Protein AF-A0A7K2FLK2-F1 (afdb_monomer_lite)

pLDDT: mean 81.22, std 15.49, range [26.08, 98.19]

Foldseek 3Di:
DDDDDPDDDPDDPPFDQACWQVNLCPDPQNVVLVKDFLALPVQRSQHALAEEEDDDLQCLVVAQARYEYEYQNQVVAPPLVSLLSSLVSCLVNNYRAYEHEADDSHVDPDPSNSVSCRVSSHTYMYGNDDHDSVVSRVVVVVVSVCRVCVLVVLLVVLLVVLVVCLVVVHDPQVNQQSLCVSQVAKKFKAWPVQATLDIYYDLVRVLVCLVCSVVVSVCVVDDDDDQKAKDFQDDPPDTTIIMIGHNRPGDNVSSNSSRHSSSVSSNSSCVVVDPDSCVRLVVSVVVLVCCLQVVPDDPSSSLSNCVSNVHPPPPDDRDHD

Sequence (321 aa):
MTTTSESWHPAAPSGGPALSVRQVLTLERVLAGEPEVVAGAGQLDRAVRWVHVAEAADVGVMLSGGEMVLTTGVLLAGDEAKQAAYIRSLHHADAAAVVLGLGRAFPAPPETMCRTAERYGLPMVVLHRPFPFAELTEEVQSRLVRRKFAAVSLSEAVRTGLTGLITAGAPLQRLLDEIARHSGCPVVVTNLAHRVLVTAGERSAVDDVLRDWERIARQAGGSEGDGWVRAELGGRGERWGRLLLCGYRGDAATGRLLADRAAEALVLHRMLGGGSTASWEEQSARGLLTDLASGTVPARQLLPRARAAGLPVGRRTFVPL

Radius of gyration: 28.83 Å; chains: 1; bounding box: 76×44×77 Å

Structure (mmCIF, N/CA/C/O backbone):
data_AF-A0A7K2FLK2-F1
#
_entry.id   AF-A0A7K2FLK2-F1
#
loop_
_atom_site.group_PDB
_atom_site.id
_atom_site.type_symbol
_atom_site.label_atom_id
_atom_site.label_alt_id
_atom_site.label_comp_id
_atom_site.label_asym_id
_atom_site.label_entity_id
_atom_site.label_seq_id
_atom_site.pdbx_PDB_ins_code
_atom_site.Cartn_x
_atom_site.Cartn_y
_atom_site.Cartn_z
_atom_site.occupancy
_atom_site.B_iso_or_equiv
_atom_site.auth_seq_id
_atom_site.auth_comp_id
_atom_site.auth_asym_id
_atom_site.auth_atom_id
_atom_site.pdbx_PDB_model_num
ATOM 1 N N . MET A 1 1 ? 39.360 -28.505 -0.359 1.00 36.50 1 MET A N 1
ATOM 2 C CA . MET A 1 1 ? 38.411 -27.702 0.439 1.00 36.50 1 MET A CA 1
ATOM 3 C C . MET A 1 1 ? 37.773 -26.694 -0.496 1.00 36.50 1 MET A C 1
ATOM 5 O O . MET A 1 1 ? 38.386 -25.691 -0.822 1.00 36.50 1 MET A O 1
ATOM 9 N N . THR A 1 2 ? 36.610 -27.043 -1.034 1.00 31.05 2 THR A N 1
ATOM 10 C CA . THR A 1 2 ? 35.800 -26.209 -1.928 1.00 31.05 2 THR A CA 1
ATOM 11 C C . THR A 1 2 ? 34.938 -25.285 -1.075 1.00 31.05 2 THR A C 1
ATOM 13 O O . THR A 1 2 ? 34.094 -25.762 -0.323 1.00 31.05 2 THR A O 1
ATOM 16 N N . THR A 1 3 ? 35.172 -23.979 -1.155 1.00 31.48 3 THR A N 1
ATOM 17 C CA . THR A 1 3 ? 34.322 -22.957 -0.537 1.00 31.48 3 THR A CA 1
ATOM 18 C C . THR A 1 3 ? 33.169 -22.644 -1.483 1.00 31.48 3 THR A C 1
ATOM 20 O O . THR A 1 3 ? 33.353 -21.983 -2.504 1.00 31.48 3 THR A O 1
ATOM 23 N N . THR A 1 4 ? 31.990 -23.164 -1.169 1.00 31.78 4 THR A N 1
ATOM 24 C CA . THR A 1 4 ? 30.723 -22.841 -1.826 1.00 31.78 4 THR A CA 1
ATOM 25 C C . THR A 1 4 ? 30.346 -21.401 -1.474 1.00 31.78 4 THR A C 1
ATOM 27 O O . THR A 1 4 ? 30.150 -21.090 -0.303 1.00 31.78 4 THR A O 1
ATOM 30 N N . SER A 1 5 ? 30.279 -20.505 -2.463 1.00 30.34 5 SER A N 1
ATOM 31 C CA . SER A 1 5 ? 29.739 -19.159 -2.266 1.00 30.34 5 SER A CA 1
ATOM 32 C C . SER A 1 5 ? 28.214 -19.252 -2.205 1.00 30.34 5 SER A C 1
ATOM 34 O O . SER A 1 5 ? 27.575 -19.531 -3.220 1.00 30.34 5 SER A O 1
ATOM 36 N N . GLU A 1 6 ? 27.630 -19.046 -1.028 1.00 29.81 6 GLU A N 1
ATOM 37 C CA . GLU A 1 6 ? 26.187 -18.853 -0.881 1.00 29.81 6 GLU A CA 1
ATOM 38 C C . GLU A 1 6 ? 25.779 -17.553 -1.580 1.00 29.81 6 GLU A C 1
ATOM 40 O O . GLU A 1 6 ? 26.103 -16.446 -1.148 1.00 29.81 6 GLU A O 1
ATOM 45 N N . SER A 1 7 ? 25.076 -17.696 -2.701 1.00 28.58 7 SER A N 1
ATOM 46 C CA . SER A 1 7 ? 24.401 -16.607 -3.390 1.00 28.58 7 SER A CA 1
ATOM 47 C C . SER A 1 7 ? 23.251 -16.105 -2.519 1.00 28.58 7 SER A C 1
ATOM 49 O O . SER A 1 7 ? 22.223 -16.767 -2.371 1.00 28.58 7 SER A O 1
ATOM 51 N N . TRP A 1 8 ? 23.430 -14.923 -1.935 1.00 26.08 8 TRP A N 1
ATOM 52 C CA . TRP A 1 8 ? 22.384 -14.183 -1.241 1.00 26.08 8 TRP A CA 1
ATOM 53 C C . TRP A 1 8 ? 21.261 -13.816 -2.225 1.00 26.08 8 TRP A C 1
ATOM 55 O O . TRP A 1 8 ? 21.412 -12.912 -3.047 1.00 26.08 8 TRP A O 1
ATOM 65 N N . HIS A 1 9 ? 20.124 -14.506 -2.136 1.00 29.47 9 HIS A N 1
ATOM 66 C CA . HIS A 1 9 ? 18.875 -14.087 -2.770 1.00 29.47 9 HIS A CA 1
ATOM 67 C C . HIS A 1 9 ? 18.043 -13.307 -1.744 1.00 29.47 9 HIS A C 1
ATOM 69 O O . HIS A 1 9 ? 17.542 -13.915 -0.795 1.00 29.47 9 HIS A O 1
ATOM 75 N N . PRO A 1 10 ? 17.858 -11.982 -1.888 1.00 31.86 10 PRO A N 1
ATOM 76 C CA . PRO A 1 10 ? 16.913 -11.274 -1.041 1.00 31.86 10 PRO A CA 1
ATOM 77 C C . PRO A 1 10 ? 15.500 -11.770 -1.369 1.00 31.86 10 PRO A C 1
ATOM 79 O O . PRO A 1 10 ? 15.015 -11.600 -2.489 1.00 31.86 10 PRO A O 1
ATOM 82 N N . ALA A 1 11 ? 14.848 -12.400 -0.390 1.00 32.62 11 ALA A N 1
ATOM 83 C CA . ALA A 1 11 ? 13.436 -12.749 -0.467 1.00 32.62 11 ALA A CA 1
ATOM 84 C C . ALA A 1 11 ? 12.618 -11.496 -0.822 1.00 32.62 11 ALA A C 1
ATOM 86 O O . ALA A 1 11 ? 12.802 -10.432 -0.223 1.00 32.62 11 ALA A O 1
ATOM 87 N N . ALA A 1 12 ? 11.736 -11.618 -1.817 1.00 33.22 12 ALA A N 1
ATOM 88 C CA . ALA A 1 12 ? 10.864 -10.532 -2.236 1.00 33.22 12 ALA A CA 1
ATOM 89 C C . ALA A 1 12 ? 10.042 -10.038 -1.028 1.00 33.22 12 ALA A C 1
ATOM 91 O O . ALA A 1 12 ? 9.420 -10.860 -0.350 1.00 33.22 12 ALA A O 1
ATOM 92 N N . PRO A 1 13 ? 10.018 -8.726 -0.727 1.00 37.72 13 PRO A N 1
ATOM 93 C CA . PRO A 1 13 ? 9.197 -8.214 0.357 1.00 37.72 13 PRO A CA 1
ATOM 94 C C . PRO A 1 13 ? 7.721 -8.415 -0.000 1.00 37.72 13 PRO A C 1
ATOM 96 O O . PRO A 1 13 ? 7.172 -7.747 -0.875 1.00 37.72 13 PRO A O 1
ATOM 99 N N . SER A 1 14 ? 7.073 -9.353 0.684 1.00 43.78 14 SER A N 1
ATOM 100 C CA . SER A 1 14 ? 5.625 -9.524 0.682 1.00 43.78 14 SER A CA 1
ATOM 101 C C . SER A 1 14 ? 4.988 -8.351 1.437 1.00 43.78 14 SER A C 1
ATOM 103 O O . SER A 1 14 ? 4.928 -8.366 2.666 1.00 43.78 14 SER A O 1
ATOM 105 N N . GLY A 1 15 ? 4.555 -7.318 0.710 1.00 39.09 15 GLY A N 1
ATOM 106 C CA . GLY A 1 15 ? 3.874 -6.155 1.286 1.00 39.09 15 GLY A CA 1
ATOM 107 C C . GLY A 1 15 ? 3.414 -5.141 0.232 1.00 39.09 15 GLY A C 1
ATOM 108 O O . GLY A 1 15 ? 4.198 -4.306 -0.211 1.00 39.09 15 GLY A O 1
ATOM 109 N N . GLY A 1 16 ? 2.127 -5.198 -0.135 1.00 46.81 16 GLY A N 1
ATOM 110 C CA . GLY A 1 16 ? 1.438 -4.263 -1.043 1.00 46.81 16 GLY A CA 1
ATOM 111 C C . GLY A 1 16 ? 1.671 -4.509 -2.548 1.00 46.81 16 GLY A C 1
ATOM 112 O O . GLY A 1 16 ? 2.720 -5.023 -2.929 1.00 46.81 16 GLY A O 1
ATOM 113 N N . PRO A 1 17 ? 0.715 -4.155 -3.438 1.00 55.16 17 PRO A N 1
ATOM 114 C CA . PRO A 1 17 ? 0.895 -4.335 -4.879 1.00 55.16 17 PRO A CA 1
ATOM 115 C C . PRO A 1 17 ? 2.060 -3.466 -5.358 1.00 55.16 17 PRO A C 1
ATOM 117 O O . PRO A 1 17 ? 2.052 -2.250 -5.147 1.00 55.16 17 PRO A O 1
ATOM 120 N N . ALA A 1 18 ? 3.073 -4.088 -5.965 1.00 70.94 18 ALA A N 1
ATOM 121 C CA . ALA A 1 18 ? 4.248 -3.405 -6.497 1.00 70.94 18 ALA A CA 1
ATOM 122 C C . ALA A 1 18 ? 3.851 -2.271 -7.463 1.00 70.94 18 ALA A C 1
ATOM 124 O O . ALA A 1 18 ? 2.812 -2.346 -8.119 1.00 70.94 18 ALA A O 1
ATOM 125 N N . LEU A 1 19 ? 4.658 -1.204 -7.532 1.00 86.94 19 LEU A N 1
ATOM 126 C CA . LEU A 1 19 ? 4.432 -0.126 -8.499 1.00 86.94 19 LEU A CA 1
ATOM 127 C C . LEU A 1 19 ? 4.575 -0.716 -9.906 1.00 86.94 19 LEU A C 1
ATOM 129 O O . LEU A 1 19 ? 5.657 -1.183 -10.239 1.00 86.94 19 LEU A O 1
ATOM 133 N N . SER A 1 20 ? 3.512 -0.746 -10.707 1.00 93.31 20 SER A N 1
ATOM 134 C CA . SER A 1 20 ? 3.572 -1.356 -12.042 1.00 93.31 20 SER A CA 1
ATOM 135 C C . SER A 1 20 ? 4.048 -0.378 -13.114 1.00 93.31 20 SER A C 1
ATOM 137 O O . SER A 1 20 ? 3.959 0.839 -12.937 1.00 93.31 20 SER A O 1
ATOM 139 N N . VAL A 1 21 ? 4.504 -0.896 -14.260 1.00 94.69 21 VAL A N 1
ATOM 140 C CA . VAL A 1 21 ? 4.840 -0.069 -15.436 1.00 94.69 21 VAL A CA 1
ATOM 141 C C . VAL A 1 21 ? 3.653 0.823 -15.809 1.00 94.69 21 VAL A C 1
ATOM 143 O O . VAL A 1 21 ? 3.818 2.030 -15.955 1.00 94.69 21 VAL A O 1
ATOM 146 N N . ARG A 1 22 ? 2.435 0.267 -15.849 1.00 94.75 22 ARG A N 1
ATOM 147 C CA . ARG A 1 22 ? 1.189 1.007 -16.094 1.00 94.75 22 ARG A CA 1
ATOM 148 C C . ARG A 1 22 ? 1.033 2.199 -15.152 1.00 94.75 22 ARG A C 1
ATOM 150 O O . ARG A 1 22 ? 0.726 3.296 -15.602 1.00 94.75 22 ARG A O 1
ATOM 157 N N . GLN A 1 23 ? 1.263 1.996 -13.856 1.00 92.62 23 GLN A N 1
ATOM 158 C CA . GLN A 1 23 ? 1.156 3.065 -12.862 1.00 92.62 23 GLN A CA 1
ATOM 159 C C . GLN A 1 23 ? 2.220 4.146 -13.071 1.00 92.62 23 GLN A C 1
ATOM 161 O O . GLN A 1 23 ? 1.905 5.329 -12.952 1.00 92.62 23 GLN A O 1
ATOM 166 N N . VAL A 1 24 ? 3.452 3.771 -13.428 1.00 92.25 24 VAL A N 1
ATOM 167 C CA . VAL A 1 24 ? 4.510 4.741 -13.760 1.00 92.25 24 VAL A CA 1
ATOM 168 C C . VAL A 1 24 ? 4.126 5.589 -14.978 1.00 92.25 24 VAL A C 1
ATOM 170 O O . VAL A 1 24 ? 4.325 6.799 -14.959 1.00 92.25 24 VAL A O 1
ATOM 173 N N . LEU A 1 25 ? 3.510 4.998 -16.004 1.00 92.88 25 LEU A N 1
ATOM 174 C CA . LEU A 1 25 ? 3.089 5.738 -17.202 1.00 92.88 25 LEU A CA 1
ATOM 175 C C . LEU A 1 25 ? 1.948 6.734 -16.948 1.00 92.88 25 LEU A C 1
ATOM 177 O O . LEU A 1 25 ? 1.807 7.697 -17.692 1.00 92.88 25 LEU A O 1
ATOM 181 N N . THR A 1 26 ? 1.160 6.539 -15.887 1.00 92.44 26 THR A N 1
ATOM 182 C CA . THR A 1 26 ? 0.078 7.467 -15.498 1.00 92.44 26 THR A CA 1
ATOM 183 C C . THR A 1 26 ? 0.541 8.665 -14.669 1.00 92.44 26 THR A C 1
ATOM 185 O O . THR A 1 26 ? -0.273 9.512 -14.308 1.00 92.44 26 THR A O 1
ATOM 188 N N . LEU A 1 27 ? 1.827 8.748 -14.324 1.00 89.75 27 LEU A N 1
ATOM 189 C CA . LEU A 1 27 ? 2.34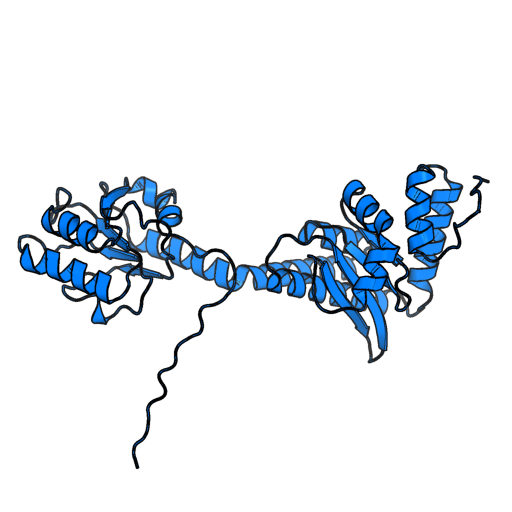5 9.860 -13.534 1.00 89.75 27 LEU A CA 1
ATOM 190 C C . LEU A 1 27 ? 2.328 11.147 -14.360 1.00 89.75 27 LEU A C 1
ATOM 192 O O . LEU A 1 27 ? 2.834 11.151 -15.476 1.00 89.75 27 LEU A O 1
ATOM 196 N N . GLU A 1 28 ? 1.828 12.247 -13.789 1.00 86.31 28 GLU A N 1
ATOM 197 C CA . GLU A 1 28 ? 1.709 13.553 -14.469 1.00 86.31 28 GLU A CA 1
ATOM 198 C C . GLU A 1 28 ? 2.998 13.974 -15.182 1.00 86.31 28 GLU A C 1
ATOM 200 O O . GLU A 1 28 ? 2.973 14.439 -16.319 1.00 86.31 28 GLU A O 1
ATOM 205 N N . ARG A 1 29 ? 4.144 13.736 -14.536 1.00 81.75 29 ARG A N 1
ATOM 206 C CA . ARG A 1 29 ? 5.466 14.006 -15.107 1.00 81.75 29 ARG A CA 1
ATOM 207 C C . ARG A 1 29 ? 5.722 13.154 -16.352 1.00 81.75 29 ARG A C 1
ATOM 209 O O . ARG A 1 29 ? 6.098 13.690 -17.382 1.00 81.75 29 ARG A O 1
ATOM 216 N N . VAL A 1 30 ? 5.471 11.845 -16.291 1.00 86.12 30 VAL A N 1
ATOM 217 C CA . VAL A 1 30 ? 5.655 10.952 -17.450 1.00 86.12 30 VAL A CA 1
ATOM 218 C C . VAL A 1 30 ? 4.701 11.331 -18.575 1.00 86.12 30 VAL A C 1
ATOM 220 O O . VAL A 1 30 ? 5.131 11.396 -19.720 1.00 86.12 30 VAL A O 1
ATOM 223 N N . LEU A 1 31 ? 3.452 11.672 -18.247 1.00 90.44 31 LEU A N 1
ATOM 224 C CA . LEU A 1 31 ? 2.457 12.162 -19.202 1.00 90.44 31 LEU A CA 1
ATOM 225 C C . LEU A 1 31 ? 2.909 13.440 -19.925 1.00 90.44 31 LEU A C 1
ATOM 227 O O . LEU A 1 31 ? 2.634 13.582 -21.113 1.00 90.44 31 LEU A O 1
ATOM 231 N N . ALA A 1 32 ? 3.654 14.332 -19.262 1.00 88.06 32 ALA A N 1
ATOM 232 C CA . ALA A 1 32 ? 4.236 15.518 -19.901 1.00 88.06 32 ALA A CA 1
ATOM 233 C C . ALA A 1 32 ? 5.284 15.176 -20.980 1.00 88.06 32 ALA A C 1
ATOM 235 O O . ALA A 1 32 ? 5.511 15.972 -21.892 1.00 88.06 32 ALA A O 1
ATOM 236 N N . GLY A 1 33 ? 5.900 13.992 -20.894 1.00 88.56 33 GLY A N 1
ATOM 237 C CA . GLY A 1 33 ? 6.773 13.434 -21.927 1.00 88.56 33 GLY A CA 1
ATOM 238 C C . GLY A 1 33 ? 6.028 12.837 -23.126 1.00 88.56 33 GLY A C 1
ATOM 239 O O . GLY A 1 33 ? 6.692 12.394 -24.057 1.00 88.56 33 GLY A O 1
ATOM 240 N N . GLU A 1 34 ? 4.687 12.823 -23.107 1.00 93.31 34 GLU A N 1
ATOM 241 C CA . GLU A 1 34 ? 3.820 12.176 -24.104 1.00 93.31 34 GLU A CA 1
ATOM 242 C C . GLU A 1 34 ? 4.239 10.711 -24.345 1.00 93.31 34 GLU A C 1
ATOM 244 O O . GLU A 1 34 ? 4.847 10.393 -25.367 1.00 93.31 34 GLU A O 1
ATOM 249 N N . PRO A 1 35 ? 3.984 9.807 -23.379 1.00 95.19 35 PRO A N 1
ATOM 250 C CA . PRO A 1 35 ? 4.426 8.426 -23.459 1.00 95.19 35 PRO A CA 1
ATOM 251 C C . PRO A 1 35 ? 3.551 7.625 -24.427 1.00 95.19 35 PRO A C 1
ATOM 253 O O . PRO A 1 35 ? 2.326 7.608 -24.304 1.00 95.19 35 PRO A O 1
ATOM 256 N N . GLU A 1 36 ? 4.178 6.881 -25.331 1.00 96.75 36 GLU A N 1
ATOM 257 C CA . GLU A 1 36 ? 3.510 5.923 -26.214 1.00 96.75 36 GLU A CA 1
ATOM 258 C C . GLU A 1 36 ? 4.087 4.524 -25.995 1.00 96.75 36 GLU A C 1
ATOM 260 O O . GLU A 1 36 ? 5.299 4.317 -26.051 1.00 96.75 36 GLU A O 1
ATOM 265 N N . VAL A 1 37 ? 3.216 3.544 -25.750 1.00 97.81 37 VAL A N 1
ATOM 266 C CA . VAL A 1 37 ? 3.612 2.135 -25.656 1.00 97.81 37 VAL A CA 1
ATOM 267 C C . VAL A 1 37 ? 3.680 1.562 -27.069 1.00 97.81 37 VAL A C 1
ATOM 269 O O . VAL A 1 37 ? 2.646 1.315 -27.682 1.00 97.81 37 VAL A O 1
ATOM 272 N N . VAL A 1 38 ? 4.893 1.336 -27.567 1.00 97.50 38 VAL A N 1
ATOM 273 C CA . VAL A 1 38 ? 5.150 0.887 -28.949 1.00 97.50 38 VAL A CA 1
ATOM 274 C C . VAL A 1 38 ? 5.383 -0.622 -29.061 1.00 97.50 38 VAL A C 1
ATOM 276 O O . VAL A 1 38 ? 5.377 -1.162 -30.163 1.00 97.50 38 VAL A O 1
ATOM 279 N N . ALA A 1 39 ? 5.587 -1.309 -27.931 1.00 97.56 39 ALA A N 1
ATOM 280 C CA . ALA A 1 39 ? 5.627 -2.768 -27.857 1.00 97.56 39 ALA A CA 1
ATOM 281 C C . ALA A 1 39 ? 5.289 -3.276 -26.446 1.00 97.56 39 ALA A C 1
ATOM 283 O O . ALA A 1 39 ? 5.466 -2.566 -25.452 1.00 97.56 39 ALA A O 1
ATOM 284 N N . GLY A 1 40 ? 4.838 -4.526 -26.341 1.00 94.94 40 GLY A N 1
ATOM 285 C CA . GLY A 1 40 ? 4.645 -5.230 -25.073 1.00 94.94 40 GLY A CA 1
ATOM 286 C C . GLY A 1 40 ? 3.472 -4.710 -24.235 1.00 94.94 40 GLY A C 1
ATOM 287 O O . GLY A 1 40 ? 3.496 -4.824 -23.009 1.00 94.94 40 GLY A O 1
ATOM 288 N N . ALA A 1 41 ? 2.431 -4.154 -24.865 1.00 93.56 41 ALA A N 1
ATOM 289 C CA . ALA A 1 41 ? 1.288 -3.540 -24.176 1.00 93.56 41 ALA A CA 1
ATOM 290 C C . ALA A 1 41 ? 0.539 -4.493 -23.218 1.00 93.56 41 ALA A C 1
ATOM 292 O O . ALA A 1 41 ? -0.027 -4.053 -22.215 1.00 93.56 41 ALA A O 1
ATOM 293 N N . GLY A 1 42 ? 0.576 -5.805 -23.482 1.00 92.50 42 GLY A N 1
ATOM 294 C CA . GLY A 1 42 ? 0.004 -6.827 -22.597 1.00 92.50 42 GLY A CA 1
ATOM 295 C C . GLY A 1 42 ? 0.755 -7.020 -21.274 1.00 92.50 42 GLY A C 1
ATOM 296 O O . GLY A 1 42 ? 0.235 -7.666 -20.375 1.00 92.50 42 GLY A O 1
ATOM 297 N N . GLN A 1 43 ? 1.956 -6.451 -21.133 1.00 94.56 43 GLN A N 1
ATOM 298 C CA . GLN A 1 43 ? 2.888 -6.730 -20.034 1.00 94.56 43 GLN A CA 1
ATOM 299 C C . GLN A 1 43 ? 3.122 -5.510 -19.124 1.00 94.56 43 GLN A C 1
ATOM 301 O O . GLN A 1 43 ? 4.085 -5.466 -18.360 1.00 94.56 43 GLN A O 1
ATOM 306 N N . LEU A 1 44 ? 2.231 -4.513 -19.167 1.00 95.12 44 LEU A N 1
ATOM 307 C CA . LEU A 1 44 ? 2.352 -3.273 -18.385 1.00 95.12 44 LEU A CA 1
ATOM 308 C C . LEU A 1 44 ? 2.108 -3.454 -16.877 1.00 95.12 44 LEU A C 1
ATOM 310 O O . LEU A 1 44 ? 2.371 -2.543 -16.094 1.00 95.12 44 LEU A O 1
ATOM 314 N N . ASP A 1 45 ? 1.627 -4.616 -16.444 1.00 94.00 45 ASP A N 1
ATOM 315 C CA . ASP A 1 45 ? 1.398 -4.904 -15.024 1.00 94.00 45 ASP A CA 1
ATOM 316 C C . ASP A 1 45 ? 2.643 -5.498 -14.329 1.00 94.00 45 ASP A C 1
ATOM 318 O O . ASP A 1 45 ? 2.609 -5.798 -13.135 1.00 94.00 45 ASP A O 1
ATOM 322 N N . ARG A 1 46 ? 3.778 -5.585 -15.045 1.00 93.19 46 ARG A N 1
ATOM 323 C CA . ARG A 1 46 ? 5.100 -5.903 -14.480 1.00 93.19 46 ARG A CA 1
ATOM 324 C C . ARG A 1 46 ? 5.472 -4.935 -13.354 1.00 93.19 46 ARG A C 1
ATOM 326 O O . ARG A 1 46 ? 5.304 -3.721 -13.478 1.00 93.19 46 ARG A O 1
ATOM 333 N N . ALA A 1 47 ? 6.017 -5.487 -12.272 1.00 91.25 47 ALA A N 1
ATOM 334 C CA . ALA A 1 47 ? 6.489 -4.736 -11.116 1.00 91.25 47 ALA A CA 1
ATOM 335 C C . ALA A 1 47 ? 7.782 -3.969 -11.435 1.00 91.25 47 ALA A C 1
ATOM 337 O O . ALA A 1 47 ? 8.770 -4.554 -11.870 1.00 91.25 47 ALA A O 1
ATOM 338 N N . VAL A 1 48 ? 7.788 -2.670 -11.153 1.00 92.00 48 VAL A N 1
ATOM 339 C CA . VAL A 1 48 ? 8.956 -1.793 -11.237 1.00 92.00 48 VAL A CA 1
ATOM 340 C C . VAL A 1 48 ? 9.572 -1.690 -9.849 1.00 92.00 48 VAL A C 1
ATOM 342 O O . VAL A 1 48 ? 8.960 -1.150 -8.925 1.00 92.00 48 VAL A O 1
ATOM 345 N N . ARG A 1 49 ? 10.799 -2.190 -9.689 1.00 88.12 49 ARG A N 1
ATOM 346 C CA . ARG A 1 49 ? 11.544 -2.065 -8.424 1.00 88.12 49 ARG A CA 1
ATOM 347 C C . ARG A 1 49 ? 12.488 -0.869 -8.382 1.00 88.12 49 ARG A C 1
ATOM 349 O O . ARG A 1 49 ? 12.942 -0.503 -7.298 1.00 88.12 49 ARG A O 1
ATOM 356 N N . TRP A 1 50 ? 12.840 -0.331 -9.548 1.00 87.88 50 TRP A N 1
ATOM 357 C CA . TRP A 1 50 ? 13.851 0.708 -9.713 1.00 87.88 50 TRP A CA 1
ATOM 358 C C . TRP A 1 50 ? 13.764 1.328 -11.112 1.00 87.88 50 TRP A C 1
ATOM 360 O O . TRP A 1 50 ? 13.369 0.648 -12.060 1.00 87.88 50 TRP A O 1
ATOM 370 N N . VAL A 1 51 ? 14.168 2.591 -11.243 1.00 90.75 51 VAL A N 1
ATOM 371 C CA . VAL A 1 51 ? 14.341 3.277 -12.531 1.00 90.75 51 VAL A CA 1
ATOM 372 C C . VAL A 1 51 ? 15.814 3.607 -12.714 1.00 90.75 51 VAL A C 1
ATOM 374 O O . VAL A 1 51 ? 16.431 4.195 -11.824 1.00 90.75 51 VAL A O 1
ATOM 377 N N . HIS A 1 52 ? 16.382 3.208 -13.848 1.00 87.56 52 HIS A N 1
ATOM 378 C CA . HIS A 1 52 ? 17.803 3.356 -14.136 1.00 87.56 52 HIS A CA 1
ATOM 379 C C . HIS A 1 52 ? 18.011 4.099 -15.453 1.00 87.56 52 HIS A C 1
ATOM 381 O O . HIS A 1 52 ? 17.472 3.693 -16.477 1.00 87.56 52 HIS A O 1
ATOM 387 N N . VAL A 1 53 ? 18.805 5.169 -15.434 1.00 89.12 53 VAL A N 1
ATOM 388 C CA . VAL A 1 53 ? 19.240 5.853 -16.657 1.00 89.12 53 VAL A CA 1
ATOM 389 C C . VAL A 1 53 ? 20.525 5.194 -17.131 1.00 89.12 53 VAL A C 1
ATOM 391 O O . VAL A 1 53 ? 21.510 5.204 -16.393 1.00 89.12 53 VAL A O 1
ATOM 394 N N . ALA A 1 54 ? 20.526 4.631 -18.338 1.00 84.88 54 ALA A N 1
ATOM 395 C CA . ALA A 1 54 ? 21.703 3.961 -18.873 1.00 84.88 54 ALA A CA 1
ATOM 396 C C . ALA A 1 54 ? 21.929 4.237 -20.361 1.00 84.88 54 ALA A C 1
ATOM 398 O O . ALA A 1 54 ? 21.073 3.988 -21.209 1.00 84.88 54 ALA A O 1
ATOM 399 N N . GLU A 1 55 ? 23.148 4.677 -20.663 1.00 82.62 55 GLU A N 1
ATOM 400 C CA . GLU A 1 55 ? 23.677 4.876 -22.012 1.00 82.62 55 GLU A CA 1
ATOM 401 C C . GLU A 1 55 ? 24.867 3.936 -22.220 1.00 82.62 55 GLU A C 1
ATOM 403 O O . GLU A 1 55 ? 26.024 4.349 -22.262 1.00 82.62 55 GLU A O 1
ATOM 408 N N . ALA A 1 56 ? 24.584 2.638 -22.288 1.00 79.69 56 ALA A N 1
ATOM 409 C CA . ALA A 1 56 ? 25.567 1.607 -22.602 1.00 79.69 56 ALA A CA 1
ATOM 410 C C . ALA A 1 56 ? 24.961 0.601 -23.587 1.00 79.69 56 ALA A C 1
ATOM 412 O O . ALA A 1 56 ? 23.751 0.394 -23.609 1.00 79.69 56 ALA A O 1
ATOM 413 N N . ALA A 1 57 ? 25.794 -0.028 -24.417 1.00 72.38 57 ALA A N 1
ATOM 414 C CA . ALA A 1 57 ? 25.320 -1.018 -25.388 1.00 72.38 57 ALA A CA 1
ATOM 415 C C . ALA A 1 57 ? 24.926 -2.357 -24.731 1.00 72.38 57 ALA A C 1
ATOM 417 O O . ALA A 1 57 ? 24.087 -3.074 -25.269 1.00 72.38 57 ALA A O 1
ATOM 418 N N . ASP A 1 58 ? 25.500 -2.663 -23.564 1.00 75.62 58 ASP A N 1
ATOM 419 C CA . ASP A 1 58 ? 25.247 -3.884 -22.795 1.00 75.62 58 ASP A CA 1
ATOM 420 C C . ASP A 1 58 ? 24.838 -3.529 -21.359 1.00 75.62 58 ASP A C 1
ATOM 422 O O . ASP A 1 58 ? 25.613 -3.625 -20.413 1.00 75.62 58 ASP A O 1
ATOM 426 N N . VAL A 1 59 ? 23.624 -2.996 -21.202 1.00 80.38 59 VAL A N 1
ATOM 427 C CA . VAL A 1 59 ? 23.101 -2.601 -19.880 1.00 80.38 59 VAL A CA 1
ATOM 428 C C . VAL A 1 59 ? 22.704 -3.819 -19.050 1.00 80.38 59 VAL A C 1
ATOM 430 O O . VAL A 1 59 ? 22.769 -3.759 -17.826 1.00 80.38 59 VAL A O 1
ATOM 433 N N . GLY A 1 60 ? 22.327 -4.929 -19.692 1.00 77.50 60 GLY A N 1
ATOM 434 C CA . GLY A 1 60 ? 21.766 -6.103 -19.027 1.00 77.50 60 GLY A CA 1
ATOM 435 C C . GLY A 1 60 ? 22.681 -6.696 -17.960 1.00 77.50 60 GLY A C 1
ATOM 436 O O . GLY A 1 60 ? 22.194 -7.092 -16.907 1.00 77.50 60 GLY A O 1
ATOM 437 N N . VAL A 1 61 ? 24.002 -6.671 -18.168 1.00 82.56 61 VAL A N 1
ATOM 438 C CA . VAL A 1 61 ? 24.987 -7.193 -17.199 1.00 82.56 61 VAL A CA 1
ATOM 439 C C . VAL A 1 61 ? 25.022 -6.431 -15.870 1.00 82.56 61 VAL A C 1
ATOM 441 O O . VAL A 1 61 ? 25.552 -6.943 -14.888 1.00 82.56 61 VAL A O 1
ATOM 444 N N . MET A 1 62 ? 24.471 -5.215 -15.825 1.00 79.75 62 MET A N 1
ATOM 445 C CA . MET A 1 62 ? 24.421 -4.374 -14.624 1.00 79.75 62 MET A CA 1
ATOM 446 C C . MET A 1 62 ? 23.058 -4.410 -13.918 1.00 79.75 62 MET A C 1
ATOM 448 O O . MET A 1 62 ? 22.902 -3.794 -12.865 1.00 79.75 62 MET A O 1
ATOM 452 N N . LEU A 1 63 ? 22.068 -5.098 -14.491 1.00 87.44 63 LEU A N 1
ATOM 453 C CA . LEU A 1 63 ? 20.715 -5.192 -13.944 1.00 87.44 63 LEU A CA 1
ATOM 454 C C . LEU A 1 63 ? 20.550 -6.470 -13.118 1.00 87.44 63 LEU A C 1
ATOM 456 O O . LEU A 1 63 ? 21.285 -7.441 -13.277 1.00 87.44 63 LEU A O 1
ATOM 460 N N . SER A 1 64 ? 19.567 -6.488 -12.222 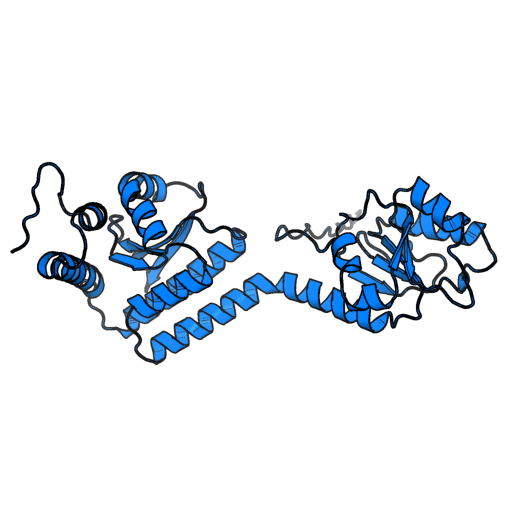1.00 86.94 64 SER A N 1
ATOM 461 C CA . SER A 1 64 ? 19.264 -7.670 -11.391 1.00 86.94 64 SER A CA 1
ATOM 462 C C . SER A 1 64 ? 17.787 -8.130 -11.466 1.00 86.94 64 SER A C 1
ATOM 464 O O . SER A 1 64 ? 17.329 -8.806 -10.543 1.00 86.94 64 SER A O 1
ATOM 466 N N . GLY A 1 65 ? 16.994 -7.648 -12.445 1.00 89.12 65 GLY A N 1
ATOM 467 C CA . GLY A 1 65 ? 15.552 -7.934 -12.641 1.00 89.12 65 GLY A CA 1
ATOM 468 C C . GLY A 1 65 ? 14.518 -6.932 -12.084 1.00 89.12 65 GLY A C 1
ATOM 469 O O . GLY A 1 65 ? 14.482 -6.645 -10.897 1.00 89.12 65 GLY A O 1
ATOM 470 N N . GLY A 1 66 ? 13.586 -6.439 -12.898 1.00 89.44 66 GLY A N 1
ATOM 471 C CA . GLY A 1 66 ? 12.489 -5.544 -12.495 1.00 89.44 66 GLY A CA 1
ATOM 472 C C . GLY A 1 66 ? 12.799 -4.045 -12.615 1.00 89.44 66 GLY A C 1
ATOM 473 O O . GLY A 1 66 ? 12.039 -3.205 -12.122 1.00 89.44 66 GLY A O 1
ATOM 474 N N . GLU A 1 67 ? 13.920 -3.680 -13.233 1.00 92.69 67 GLU A N 1
ATOM 475 C CA . GLU A 1 67 ? 14.252 -2.293 -13.557 1.00 92.69 67 GLU A CA 1
ATOM 476 C C . GLU A 1 67 ? 13.466 -1.775 -14.758 1.00 92.69 67 GLU A C 1
ATOM 478 O O . GLU A 1 67 ? 13.301 -2.461 -15.765 1.00 92.69 67 GLU A O 1
ATOM 483 N N . MET A 1 68 ? 13.042 -0.518 -14.676 1.00 94.38 68 MET A N 1
ATOM 484 C CA . MET A 1 68 ? 12.660 0.270 -15.839 1.00 94.38 68 MET A CA 1
ATOM 485 C C . MET A 1 68 ? 13.880 1.062 -16.315 1.00 94.38 68 MET A C 1
ATOM 487 O O . MET A 1 68 ? 14.404 1.900 -15.577 1.00 94.38 68 MET A O 1
ATOM 491 N N . VAL A 1 69 ? 14.345 0.790 -17.532 1.00 94.88 69 VAL A N 1
ATOM 492 C CA . VAL A 1 69 ? 15.536 1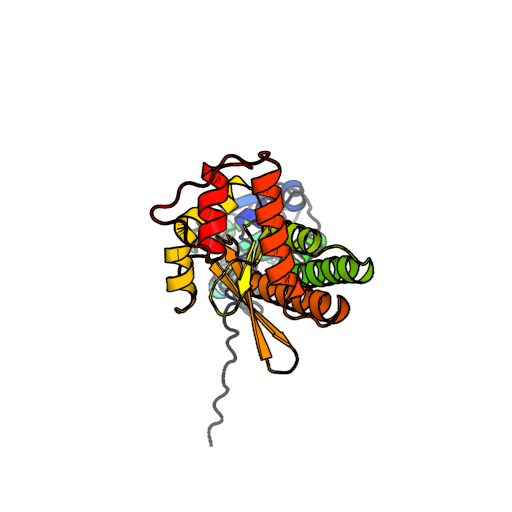.436 -18.097 1.00 94.88 69 VAL A CA 1
ATOM 493 C C . VAL A 1 69 ? 15.133 2.648 -18.926 1.00 94.88 69 VAL A C 1
ATOM 495 O O . VAL A 1 69 ? 14.310 2.524 -19.827 1.00 94.88 69 VAL A O 1
ATOM 498 N N . LEU A 1 70 ? 15.717 3.809 -18.636 1.00 93.75 70 LEU A N 1
ATOM 499 C CA . LEU A 1 70 ? 15.570 5.046 -19.401 1.00 93.75 70 LEU A CA 1
ATOM 500 C C . LEU A 1 70 ? 16.819 5.255 -20.260 1.00 93.75 70 LEU A C 1
ATOM 502 O O . LEU A 1 70 ? 17.941 5.207 -19.750 1.00 93.75 70 LEU A O 1
ATOM 506 N N . THR A 1 71 ? 16.631 5.510 -21.549 1.00 92.81 71 THR A N 1
ATOM 507 C CA . THR A 1 71 ? 17.729 5.756 -22.487 1.00 92.81 71 THR A CA 1
ATOM 508 C C . THR A 1 71 ? 17.297 6.720 -23.593 1.00 92.81 71 THR A C 1
ATOM 510 O O . THR A 1 71 ? 16.124 6.828 -23.937 1.00 92.81 71 THR A O 1
ATOM 513 N N . THR A 1 72 ? 18.250 7.447 -24.155 1.00 90.81 72 THR A N 1
ATOM 514 C CA . THR A 1 72 ? 18.149 8.189 -25.420 1.00 90.81 72 THR A CA 1
ATOM 515 C C . THR A 1 72 ? 18.627 7.343 -26.600 1.00 90.81 72 THR A C 1
ATOM 517 O O . THR A 1 72 ? 18.403 7.701 -27.755 1.00 90.81 72 THR A O 1
ATOM 520 N N . GLY A 1 73 ? 19.296 6.219 -26.317 1.00 89.75 73 GLY A N 1
ATOM 521 C CA . GLY A 1 73 ? 19.762 5.256 -27.303 1.00 89.75 73 GLY A CA 1
ATOM 522 C C . GLY A 1 73 ? 20.834 5.801 -28.247 1.00 89.75 73 GLY A C 1
ATOM 523 O O . GLY A 1 73 ? 21.067 5.206 -29.296 1.00 89.75 73 GLY A O 1
ATOM 524 N N . VAL A 1 74 ? 21.515 6.903 -27.909 1.00 90.25 74 VAL A N 1
ATOM 525 C CA . VAL A 1 74 ? 22.500 7.562 -28.792 1.00 90.25 74 VAL A CA 1
ATOM 526 C C . VAL A 1 74 ? 23.561 6.587 -29.319 1.00 90.25 74 VAL A C 1
ATOM 528 O O . VAL A 1 74 ? 23.958 6.680 -30.477 1.00 90.25 74 VAL A O 1
ATOM 531 N N . LEU A 1 75 ? 23.976 5.609 -28.509 1.00 88.69 75 LEU A N 1
ATOM 532 C CA . LEU A 1 75 ? 24.974 4.595 -28.882 1.00 88.69 75 LEU A CA 1
ATOM 533 C C . LEU A 1 75 ? 24.444 3.478 -29.803 1.00 88.69 75 LEU A C 1
ATOM 535 O O . LEU A 1 75 ? 25.226 2.660 -30.291 1.00 88.69 75 LEU A O 1
ATOM 539 N N . LEU A 1 76 ? 23.129 3.420 -30.019 1.00 90.62 76 LEU A N 1
ATOM 540 C CA . LEU A 1 76 ? 22.426 2.408 -30.817 1.00 90.62 76 LEU A CA 1
ATOM 541 C C . LEU A 1 76 ? 21.982 2.948 -32.189 1.00 90.62 76 LEU A C 1
ATOM 543 O O . LEU A 1 76 ? 21.495 2.191 -33.035 1.00 90.62 76 LEU A O 1
ATOM 547 N N . ALA A 1 77 ? 22.099 4.259 -32.411 1.00 89.75 77 ALA A N 1
ATOM 548 C CA . ALA A 1 77 ? 21.666 4.902 -33.644 1.00 89.75 77 ALA A CA 1
ATOM 549 C C . ALA A 1 77 ? 22.461 4.379 -34.853 1.00 89.75 77 ALA A C 1
ATOM 551 O O . ALA A 1 77 ? 23.686 4.289 -34.818 1.00 89.75 77 ALA A O 1
ATOM 552 N N . GLY A 1 78 ? 21.750 4.032 -35.930 1.00 89.19 78 GLY A N 1
ATOM 553 C CA . GLY A 1 78 ? 22.346 3.546 -37.181 1.00 89.19 78 GLY A CA 1
ATOM 554 C C . GLY A 1 78 ? 22.834 2.090 -37.175 1.00 89.19 78 GLY A C 1
ATOM 555 O O . GLY A 1 78 ? 23.358 1.643 -38.190 1.00 89.19 78 GLY A O 1
ATOM 556 N N . ASP A 1 79 ? 22.654 1.341 -36.081 1.00 93.75 79 ASP A N 1
ATOM 557 C CA . ASP A 1 79 ? 23.082 -0.060 -35.968 1.00 93.75 79 ASP A CA 1
ATOM 558 C C . ASP A 1 79 ? 21.935 -0.950 -35.458 1.00 93.75 79 ASP A C 1
ATOM 560 O O . ASP A 1 79 ? 21.694 -1.100 -34.256 1.00 93.75 79 ASP A O 1
ATOM 564 N N . GLU A 1 80 ? 21.203 -1.552 -36.396 1.00 94.44 80 GLU A N 1
ATOM 565 C CA . GLU A 1 80 ? 20.064 -2.430 -36.105 1.00 94.44 80 GLU A CA 1
ATOM 566 C C . GLU A 1 80 ? 20.459 -3.672 -35.290 1.00 94.44 80 GLU A C 1
ATOM 568 O O . GLU A 1 80 ? 19.687 -4.148 -34.450 1.00 94.44 80 GLU A O 1
ATOM 573 N N . ALA A 1 81 ? 21.673 -4.193 -35.489 1.00 94.06 81 ALA A N 1
ATOM 574 C CA . ALA A 1 81 ? 22.147 -5.358 -34.752 1.00 94.06 81 ALA A CA 1
ATOM 575 C C . ALA A 1 81 ? 22.334 -5.022 -33.267 1.00 94.06 81 ALA A C 1
ATOM 577 O O . ALA A 1 81 ? 21.905 -5.800 -32.405 1.00 94.06 81 ALA A O 1
ATOM 578 N N . LYS A 1 82 ? 22.897 -3.845 -32.960 1.00 92.88 82 LYS A N 1
ATOM 579 C CA . LYS A 1 82 ? 23.003 -3.334 -31.584 1.00 92.88 82 LYS A CA 1
ATOM 580 C C . LYS A 1 82 ? 21.647 -3.033 -30.968 1.00 92.88 82 LYS A C 1
ATOM 582 O O . LYS A 1 82 ? 21.429 -3.384 -29.814 1.00 92.88 82 LYS A O 1
ATOM 587 N N . GLN A 1 83 ? 20.719 -2.452 -31.723 1.00 94.81 83 GLN A N 1
ATOM 588 C CA . GLN A 1 83 ? 19.350 -2.201 -31.260 1.00 94.81 83 GLN A CA 1
ATOM 589 C C . GLN A 1 83 ? 18.646 -3.489 -30.815 1.00 94.81 83 GLN A C 1
ATOM 591 O O . GLN A 1 83 ? 18.096 -3.559 -29.714 1.00 94.81 83 GLN A O 1
ATOM 596 N N . ALA A 1 84 ? 18.707 -4.539 -31.638 1.00 95.25 84 ALA A N 1
ATOM 597 C CA . ALA A 1 84 ? 18.133 -5.834 -31.287 1.00 95.25 84 ALA A CA 1
ATOM 598 C C . ALA A 1 84 ? 18.874 -6.491 -30.108 1.00 95.25 84 ALA A C 1
ATOM 600 O O . ALA A 1 84 ? 18.242 -7.077 -29.228 1.00 95.25 84 ALA A O 1
ATOM 601 N N . ALA A 1 85 ? 20.209 -6.399 -30.069 1.00 94.31 85 ALA A N 1
ATOM 602 C CA . ALA A 1 85 ? 21.014 -6.938 -28.973 1.00 94.31 85 ALA A CA 1
ATOM 603 C C . ALA A 1 85 ? 20.701 -6.263 -27.633 1.00 94.31 85 ALA A C 1
ATOM 605 O O . ALA A 1 85 ? 20.553 -6.959 -26.631 1.00 94.31 85 ALA A O 1
ATOM 606 N N . TYR A 1 86 ? 20.519 -4.944 -27.633 1.00 94.69 86 TYR A N 1
ATOM 607 C CA . TYR A 1 86 ? 20.175 -4.165 -26.451 1.00 94.69 86 TYR A CA 1
ATOM 608 C C . TYR A 1 86 ? 18.867 -4.650 -25.817 1.00 94.69 86 TYR A C 1
ATOM 610 O O . TYR A 1 86 ? 18.838 -4.995 -24.635 1.00 94.69 86 TYR A O 1
ATOM 618 N N . ILE A 1 87 ? 17.804 -4.781 -26.621 1.00 96.12 87 ILE A N 1
ATOM 619 C CA . ILE A 1 87 ? 16.507 -5.287 -26.151 1.00 96.12 87 ILE A CA 1
ATOM 620 C C . ILE A 1 87 ? 16.617 -6.720 -25.614 1.00 96.12 87 ILE A C 1
ATOM 622 O O . ILE A 1 87 ? 16.057 -7.020 -24.560 1.00 96.12 87 ILE A O 1
ATOM 626 N N . ARG A 1 88 ? 17.364 -7.601 -26.296 1.00 94.88 88 ARG A N 1
ATOM 627 C CA . ARG A 1 88 ? 17.612 -8.968 -25.802 1.00 94.88 88 ARG A CA 1
ATOM 628 C C . ARG A 1 88 ? 18.306 -8.966 -24.444 1.00 94.88 88 ARG A C 1
ATOM 630 O O . ARG A 1 88 ? 17.911 -9.726 -23.569 1.00 94.88 88 ARG A O 1
ATOM 637 N N . SER A 1 89 ? 19.311 -8.110 -24.270 1.00 94.50 89 SER A N 1
ATOM 638 C CA . SER A 1 89 ? 20.040 -7.960 -23.008 1.00 94.50 89 SER A CA 1
ATOM 639 C C . SER A 1 89 ? 19.098 -7.540 -21.871 1.00 94.50 89 SER A C 1
ATOM 641 O O . SER A 1 89 ? 19.100 -8.162 -20.811 1.00 94.50 89 SER A O 1
ATOM 643 N N . LEU A 1 90 ? 18.221 -6.556 -22.113 1.00 94.75 90 LEU A N 1
ATOM 644 C CA . LEU A 1 90 ? 17.241 -6.108 -21.118 1.00 94.75 90 LEU A CA 1
ATOM 645 C C . LEU A 1 90 ? 16.234 -7.202 -20.758 1.00 94.75 90 LEU A C 1
ATOM 647 O O . LEU A 1 90 ? 15.913 -7.387 -19.587 1.00 94.75 90 LEU A O 1
ATOM 651 N N . HIS A 1 91 ? 15.757 -7.949 -21.753 1.00 94.69 91 HIS A N 1
ATOM 652 C CA . HIS A 1 91 ? 14.867 -9.077 -21.516 1.00 94.69 91 HIS A CA 1
ATOM 653 C C . HIS A 1 91 ? 15.544 -10.184 -20.694 1.00 94.69 91 HIS A C 1
ATOM 655 O O . HIS A 1 91 ? 14.952 -10.676 -19.737 1.00 94.69 91 HIS A O 1
ATOM 661 N N . HIS A 1 92 ? 16.785 -10.555 -21.028 1.00 93.69 92 HIS A N 1
ATOM 662 C CA . HIS A 1 92 ? 17.535 -11.577 -20.290 1.00 93.69 92 HIS A CA 1
ATOM 663 C C . HIS A 1 92 ? 17.819 -11.184 -18.842 1.00 93.69 92 HIS A C 1
ATOM 665 O O . HIS A 1 92 ? 17.854 -12.054 -17.977 1.00 93.69 92 HIS A O 1
ATOM 671 N N . ALA A 1 93 ? 17.977 -9.890 -18.576 1.00 92.81 93 ALA A N 1
ATOM 672 C CA . ALA A 1 93 ? 18.134 -9.370 -17.228 1.00 92.81 93 ALA A CA 1
ATOM 673 C C . ALA A 1 93 ? 16.799 -9.129 -16.497 1.00 92.81 93 ALA A C 1
ATOM 675 O O . ALA A 1 93 ? 16.792 -8.468 -15.464 1.00 92.81 93 ALA A O 1
ATOM 676 N N . ASP A 1 94 ? 15.681 -9.632 -17.035 1.00 93.62 94 ASP A N 1
ATOM 677 C CA . ASP A 1 94 ? 14.320 -9.502 -16.504 1.00 93.62 94 ASP A CA 1
ATOM 678 C C . ASP A 1 94 ? 13.880 -8.048 -16.257 1.00 93.62 94 ASP A C 1
ATOM 680 O O . ASP A 1 94 ? 13.208 -7.734 -15.277 1.00 93.62 94 ASP A O 1
ATOM 684 N N . ALA A 1 95 ? 14.262 -7.118 -17.138 1.00 95.19 95 ALA A N 1
ATOM 685 C CA . ALA A 1 95 ? 13.824 -5.729 -17.032 1.00 95.19 95 ALA A CA 1
ATOM 686 C C . ALA A 1 95 ? 12.283 -5.616 -17.054 1.00 95.19 95 ALA A C 1
ATOM 688 O O . ALA A 1 95 ? 11.574 -6.313 -17.791 1.00 95.19 95 ALA A O 1
ATOM 689 N N . ALA A 1 96 ? 11.750 -4.693 -16.254 1.00 95.75 96 ALA A N 1
ATOM 690 C CA . ALA A 1 96 ? 10.322 -4.404 -16.208 1.00 95.75 96 ALA A CA 1
ATOM 691 C C . ALA A 1 96 ? 9.846 -3.701 -17.487 1.00 95.75 96 ALA A C 1
ATOM 693 O O . ALA A 1 96 ? 8.765 -4.014 -17.983 1.00 95.75 96 ALA A O 1
ATOM 694 N N . ALA A 1 97 ? 10.642 -2.758 -18.003 1.00 97.00 97 ALA A N 1
ATOM 695 C CA . ALA A 1 97 ? 10.363 -2.003 -19.224 1.00 97.00 97 ALA A CA 1
ATOM 696 C C . ALA A 1 97 ? 11.611 -1.261 -19.728 1.00 97.00 97 ALA A C 1
ATOM 698 O O . ALA A 1 97 ? 12.560 -1.033 -18.974 1.00 97.00 97 ALA A O 1
ATOM 699 N N . VAL A 1 98 ? 11.562 -0.805 -20.978 1.00 96.31 98 VAL A N 1
ATOM 700 C CA . VAL A 1 98 ? 12.495 0.179 -21.540 1.00 96.31 98 VAL A CA 1
ATOM 701 C C . VAL A 1 98 ? 11.734 1.419 -22.005 1.00 96.31 98 VAL A C 1
ATOM 703 O O . VAL A 1 98 ? 10.683 1.314 -22.634 1.00 96.31 98 VAL A O 1
ATOM 706 N N . VAL A 1 99 ? 12.267 2.595 -21.689 1.00 95.69 99 VAL A N 1
ATOM 707 C CA . VAL A 1 99 ? 11.740 3.898 -22.094 1.00 95.69 99 VAL A CA 1
ATOM 708 C C . VAL A 1 99 ? 12.795 4.605 -22.936 1.00 95.69 99 VAL A C 1
ATOM 710 O O . VAL A 1 99 ? 13.897 4.880 -22.458 1.00 95.69 99 VAL A O 1
ATOM 713 N N . LEU A 1 100 ? 12.451 4.898 -24.186 1.00 95.25 100 LEU A N 1
ATOM 714 C CA . LEU A 1 100 ? 13.301 5.598 -25.138 1.00 95.25 100 LEU A CA 1
ATOM 715 C C . LEU A 1 100 ? 12.836 7.052 -25.286 1.00 95.25 100 LEU A C 1
ATOM 717 O O . LEU A 1 100 ? 11.728 7.313 -25.749 1.00 95.25 100 LEU A O 1
ATOM 721 N N . GLY A 1 101 ? 13.685 8.010 -24.925 1.00 93.81 101 GLY A N 1
ATOM 722 C CA . GLY A 1 101 ? 13.438 9.419 -25.232 1.00 93.81 101 GLY A CA 1
ATOM 723 C C . GLY A 1 101 ? 13.704 9.695 -26.708 1.00 93.81 101 GLY A C 1
ATOM 724 O O . GLY A 1 101 ? 14.847 9.554 -27.150 1.00 93.81 101 GLY A O 1
ATOM 725 N N . LEU A 1 102 ? 12.678 10.091 -27.467 1.00 93.25 102 LEU A N 1
ATOM 726 C CA . LEU A 1 102 ? 12.863 10.485 -28.861 1.00 93.25 102 LEU A CA 1
ATOM 727 C C . LEU A 1 102 ? 13.626 11.811 -28.942 1.00 93.25 102 LEU A C 1
ATOM 729 O O . LEU A 1 102 ? 13.537 12.686 -28.078 1.00 93.25 102 LEU A O 1
ATOM 733 N N . GLY A 1 103 ? 14.426 11.949 -29.991 1.00 88.75 103 GLY A N 1
ATOM 734 C CA . GLY A 1 103 ? 15.325 13.079 -30.160 1.00 88.75 103 GLY A CA 1
ATOM 735 C C . GLY A 1 103 ? 16.140 12.963 -31.439 1.00 88.75 103 GLY A C 1
ATOM 736 O O . GLY A 1 103 ? 15.722 12.343 -32.409 1.00 88.75 103 GLY A O 1
ATOM 737 N N . ARG A 1 104 ? 17.339 13.552 -31.461 1.00 87.00 104 ARG A N 1
ATOM 738 C CA . ARG A 1 104 ? 18.171 13.574 -32.679 1.00 87.00 104 ARG A CA 1
ATOM 739 C C . ARG A 1 104 ? 18.637 12.184 -33.125 1.00 87.00 104 ARG A C 1
ATOM 741 O O . ARG A 1 104 ? 18.736 11.948 -34.321 1.00 87.00 104 ARG A O 1
ATOM 748 N N . ALA A 1 105 ? 18.936 11.297 -32.174 1.00 87.81 105 ALA A N 1
ATOM 749 C CA . ALA A 1 105 ? 19.379 9.930 -32.458 1.00 87.81 105 ALA A CA 1
ATOM 750 C C . ALA A 1 105 ? 18.240 9.050 -32.996 1.00 87.81 105 ALA A C 1
ATOM 752 O O . ALA A 1 105 ? 18.447 8.272 -33.923 1.00 87.81 105 ALA A O 1
ATOM 753 N N . PHE A 1 106 ? 17.039 9.225 -32.442 1.00 91.69 106 PHE A N 1
ATOM 754 C CA . PHE A 1 106 ? 15.821 8.532 -32.845 1.00 91.69 106 PHE A CA 1
ATOM 755 C C . PHE A 1 106 ? 14.679 9.543 -32.987 1.00 91.69 106 PHE A C 1
ATOM 757 O O . PHE A 1 106 ? 14.028 9.863 -31.992 1.00 91.69 106 PHE A O 1
ATOM 764 N N . PRO A 1 107 ? 14.438 10.073 -34.201 1.00 91.06 107 PRO A N 1
ATOM 765 C CA . PRO A 1 107 ? 13.341 11.011 -34.438 1.00 91.06 107 PRO A CA 1
ATOM 766 C C . PRO A 1 107 ? 11.965 10.328 -34.432 1.00 91.06 107 PRO A C 1
ATOM 768 O O . PRO A 1 107 ? 10.951 11.002 -34.302 1.00 91.06 107 PRO A O 1
ATOM 771 N N . ALA A 1 108 ? 11.931 9.002 -34.576 1.00 93.81 108 ALA A N 1
ATOM 772 C CA . ALA A 1 108 ? 10.740 8.164 -34.522 1.00 93.81 108 ALA A CA 1
ATOM 773 C C . ALA A 1 108 ? 11.080 6.829 -33.829 1.00 93.81 108 ALA A C 1
ATOM 775 O O . ALA A 1 108 ? 12.267 6.488 -33.735 1.00 93.81 108 ALA A O 1
ATOM 776 N N . PRO A 1 109 ? 10.076 6.060 -33.361 1.00 95.44 109 PRO A N 1
ATOM 777 C CA . PRO A 1 109 ? 10.300 4.757 -32.743 1.00 95.44 109 PRO A CA 1
ATOM 778 C C . PRO A 1 109 ? 11.081 3.811 -33.677 1.00 95.44 109 PRO A C 1
ATOM 780 O O . PRO A 1 109 ? 10.630 3.551 -34.795 1.00 95.44 109 PRO A O 1
ATOM 783 N N . PRO A 1 110 ? 12.248 3.284 -33.262 1.00 95.31 110 PRO A N 1
ATOM 784 C CA . PRO A 1 110 ? 13.049 2.407 -34.110 1.00 95.31 110 PRO A CA 1
ATOM 785 C C . PRO A 1 110 ? 12.381 1.040 -34.283 1.00 95.31 110 PRO A C 1
ATOM 787 O O . PRO A 1 110 ? 12.206 0.289 -33.319 1.00 95.31 110 PRO A O 1
ATOM 790 N N . GLU A 1 111 ? 12.047 0.694 -35.528 1.00 96.38 111 GLU A N 1
ATOM 791 C CA . GLU A 1 111 ? 11.275 -0.508 -35.868 1.00 96.38 111 GLU A CA 1
ATOM 792 C C . GLU A 1 111 ? 11.942 -1.797 -35.364 1.00 96.38 111 GLU A C 1
ATOM 794 O O . GLU A 1 111 ? 11.278 -2.679 -34.815 1.00 96.38 111 GLU A O 1
ATOM 799 N N . THR A 1 112 ? 13.270 -1.889 -35.477 1.00 97.12 112 THR A N 1
ATOM 800 C CA . THR A 1 112 ? 14.038 -3.052 -35.014 1.00 97.12 112 THR A CA 1
ATOM 801 C C . THR A 1 112 ? 13.923 -3.258 -33.507 1.00 97.12 112 THR A C 1
ATOM 803 O O . THR A 1 112 ? 13.740 -4.395 -33.060 1.00 97.12 112 THR A O 1
ATOM 806 N N . MET A 1 113 ? 13.967 -2.186 -32.708 1.00 96.75 113 MET A N 1
ATOM 807 C CA . MET A 1 113 ? 13.753 -2.295 -31.262 1.00 96.75 113 MET A CA 1
ATOM 808 C C . MET A 1 113 ? 12.307 -2.678 -30.955 1.00 96.75 113 MET A 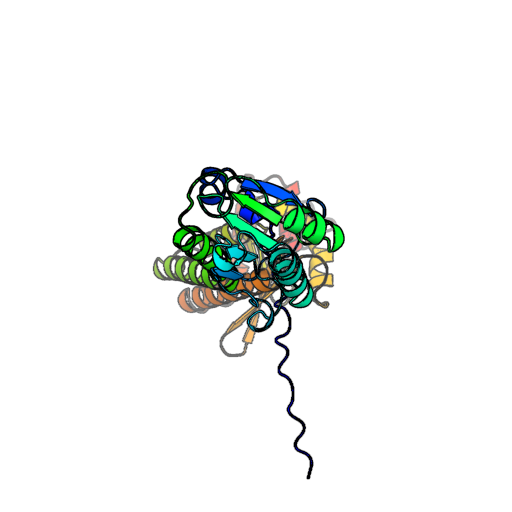C 1
ATOM 810 O O . MET A 1 113 ? 12.103 -3.607 -30.179 1.00 96.75 113 MET A O 1
ATOM 814 N N . CYS A 1 114 ? 11.325 -2.046 -31.610 1.00 97.81 114 CYS A N 1
ATOM 815 C CA . CYS A 1 114 ? 9.900 -2.317 -31.391 1.00 97.81 114 CYS A CA 1
ATOM 816 C C . CYS A 1 114 ? 9.560 -3.788 -31.679 1.00 97.81 114 CYS A C 1
ATOM 818 O O . CYS A 1 114 ? 9.027 -4.489 -30.822 1.00 97.81 114 CYS A O 1
ATOM 820 N N . ARG A 1 115 ? 9.964 -4.306 -32.848 1.00 97.88 115 ARG A N 1
ATOM 821 C CA . ARG A 1 115 ? 9.757 -5.714 -33.234 1.00 97.88 115 ARG A CA 1
ATOM 822 C C . ARG A 1 115 ? 10.445 -6.691 -32.286 1.00 97.88 115 ARG A C 1
ATOM 824 O O . ARG A 1 115 ? 9.906 -7.761 -32.001 1.00 97.88 115 ARG A O 1
ATOM 831 N N . THR A 1 116 ? 11.649 -6.353 -31.828 1.00 97.62 116 THR A N 1
ATOM 832 C CA . THR A 1 116 ? 12.389 -7.201 -30.887 1.00 97.62 116 THR A CA 1
ATOM 833 C C . THR A 1 116 ? 11.703 -7.195 -29.522 1.00 97.62 116 THR A C 1
ATOM 835 O O . THR A 1 116 ? 11.483 -8.259 -28.954 1.00 97.62 116 THR A O 1
ATOM 838 N N . ALA A 1 117 ? 11.300 -6.027 -29.022 1.00 97.38 117 ALA A N 1
ATOM 839 C CA . ALA A 1 117 ? 10.627 -5.879 -27.735 1.00 97.38 117 ALA A CA 1
ATOM 840 C C . ALA A 1 117 ? 9.287 -6.622 -27.718 1.00 97.38 117 ALA A C 1
ATOM 842 O O . ALA A 1 117 ? 9.018 -7.368 -26.776 1.00 97.38 117 ALA A O 1
ATOM 843 N N . GLU A 1 118 ? 8.516 -6.523 -28.804 1.00 97.62 118 GLU A N 1
ATOM 844 C CA . GLU A 1 118 ? 7.252 -7.242 -28.974 1.00 97.62 118 GLU A CA 1
ATOM 845 C C . GLU A 1 118 ? 7.461 -8.759 -28.929 1.00 97.62 118 GLU A C 1
ATOM 847 O O . GLU A 1 118 ? 6.796 -9.461 -28.170 1.00 97.62 118 GLU A O 1
ATOM 852 N N . ARG A 1 119 ? 8.459 -9.271 -29.665 1.00 97.25 119 ARG A N 1
ATOM 853 C CA . ARG A 1 119 ? 8.799 -10.703 -29.676 1.00 97.25 119 ARG A CA 1
ATOM 854 C C . ARG A 1 119 ? 9.105 -11.249 -28.279 1.00 97.25 119 ARG A C 1
ATOM 856 O O . ARG A 1 119 ? 8.768 -12.395 -27.995 1.00 97.25 119 ARG A O 1
ATOM 863 N N . TYR A 1 120 ? 9.768 -10.462 -27.438 1.00 95.94 120 TYR A N 1
ATOM 864 C CA . TYR A 1 120 ? 10.147 -10.863 -26.081 1.00 95.94 120 TYR A CA 1
ATOM 865 C C . TYR A 1 120 ? 9.118 -10.456 -25.013 1.00 95.94 120 TYR A C 1
ATOM 867 O O . TYR A 1 120 ? 9.326 -10.726 -23.828 1.00 95.94 120 TYR A O 1
ATOM 875 N N . GLY A 1 121 ? 8.018 -9.802 -25.404 1.00 95.31 121 GLY A N 1
ATOM 876 C CA . GLY A 1 121 ? 7.024 -9.270 -24.474 1.00 95.31 121 GLY A CA 1
ATOM 877 C C . GLY A 1 121 ? 7.619 -8.287 -23.460 1.00 95.31 121 GLY A C 1
ATOM 878 O O . GLY A 1 121 ? 7.168 -8.244 -22.314 1.00 95.31 121 GLY A O 1
ATOM 879 N N . LEU A 1 122 ? 8.662 -7.547 -23.845 1.00 97.25 122 LEU A N 1
ATOM 880 C CA . LEU A 1 122 ? 9.243 -6.484 -23.030 1.00 97.25 122 LEU A CA 1
ATOM 881 C C . LEU A 1 122 ? 8.489 -5.184 -23.338 1.00 97.25 122 LEU A C 1
ATOM 883 O O . LEU A 1 122 ? 8.516 -4.754 -24.492 1.00 97.25 122 LEU A O 1
ATOM 887 N N . PRO A 1 123 ? 7.842 -4.535 -22.352 1.00 98.19 123 PRO A N 1
ATOM 888 C CA . PRO A 1 123 ? 7.242 -3.228 -22.573 1.00 98.19 123 PRO A CA 1
ATOM 889 C C . PRO A 1 123 ? 8.281 -2.223 -23.070 1.00 98.19 123 PRO A C 1
ATOM 891 O O . PRO A 1 123 ? 9.276 -1.960 -22.388 1.00 98.19 123 PRO A O 1
ATOM 894 N N . MET A 1 124 ? 8.032 -1.658 -24.249 1.00 97.75 124 MET A N 1
ATOM 895 C CA . MET A 1 124 ? 8.817 -0.566 -24.809 1.00 97.75 124 MET A CA 1
ATOM 896 C C . MET A 1 124 ? 7.933 0.664 -24.927 1.00 97.75 124 MET A C 1
ATOM 898 O O . MET A 1 124 ? 6.858 0.627 -25.528 1.00 97.75 124 MET A O 1
ATOM 902 N N . VAL A 1 125 ? 8.408 1.752 -24.340 1.00 97.50 125 VAL A N 1
ATOM 903 C CA . VAL A 1 125 ? 7.727 3.040 -24.311 1.00 97.50 125 VAL A CA 1
ATOM 904 C C . VAL A 1 125 ? 8.625 4.065 -24.974 1.00 97.50 125 VAL A C 1
ATOM 906 O O . VAL A 1 125 ? 9.832 4.065 -24.743 1.00 97.50 125 VAL A O 1
ATOM 909 N N . VAL A 1 126 ? 8.056 4.946 -25.782 1.00 96.44 126 VAL A N 1
ATOM 910 C CA . VAL A 1 126 ? 8.752 6.131 -26.285 1.00 96.44 126 VAL A CA 1
ATOM 911 C C . VAL A 1 126 ? 8.194 7.379 -25.616 1.00 96.44 126 VAL A C 1
ATOM 913 O O . VAL A 1 126 ? 7.010 7.423 -25.294 1.00 96.44 126 VAL A O 1
ATOM 916 N N . LEU A 1 127 ? 9.041 8.381 -25.389 1.00 94.81 127 LEU A N 1
ATOM 917 C CA . LEU A 1 127 ? 8.617 9.719 -24.973 1.00 94.81 127 LEU A CA 1
ATOM 918 C C . LEU A 1 127 ? 8.799 10.669 -26.154 1.00 94.81 127 LEU A C 1
ATOM 920 O O . LEU A 1 127 ? 9.920 10.827 -26.643 1.00 94.81 127 LEU A O 1
ATOM 924 N N . HIS A 1 128 ? 7.708 11.285 -26.611 1.00 93.12 128 HIS A N 1
ATOM 925 C CA . HIS A 1 128 ? 7.710 12.190 -27.768 1.00 93.12 128 HIS A CA 1
ATOM 926 C C . HIS A 1 128 ? 8.288 13.571 -27.458 1.00 93.12 128 HIS A C 1
ATOM 928 O O . HIS A 1 128 ? 8.756 14.263 -28.364 1.00 93.12 128 HIS A O 1
ATOM 934 N N . ARG A 1 129 ? 8.307 13.977 -26.184 1.00 88.50 129 ARG A N 1
ATOM 935 C CA . ARG A 1 129 ? 8.925 15.238 -25.754 1.00 88.50 129 ARG A CA 1
ATOM 936 C C . ARG A 1 129 ? 10.211 15.011 -24.962 1.00 88.50 129 ARG A C 1
ATOM 938 O O . ARG A 1 129 ? 10.303 14.033 -24.218 1.00 88.50 129 ARG A O 1
ATOM 945 N N . PRO A 1 130 ? 11.183 15.945 -25.050 1.00 77.25 130 PRO A N 1
ATOM 946 C CA . PRO A 1 130 ? 12.336 15.947 -24.163 1.00 77.25 130 PRO A CA 1
ATOM 947 C C . PRO A 1 130 ? 11.874 15.909 -22.710 1.00 77.25 130 PRO A C 1
ATOM 949 O O . PRO A 1 130 ? 11.122 16.777 -22.267 1.00 77.25 130 PRO A O 1
ATOM 952 N N . PHE A 1 131 ? 12.329 14.897 -21.982 1.00 77.50 131 PHE A N 1
ATOM 953 C CA . PHE A 1 131 ? 11.904 14.658 -20.616 1.00 77.50 131 PHE A CA 1
ATOM 954 C C . PHE A 1 131 ? 13.134 14.518 -19.700 1.00 77.50 131 PHE A C 1
ATOM 956 O O . PHE A 1 131 ? 14.033 13.729 -20.008 1.00 77.50 131 PHE A O 1
ATOM 963 N N . PRO A 1 132 ? 13.213 15.255 -18.575 1.00 80.44 132 PRO A N 1
ATOM 964 C CA . PRO A 1 132 ? 14.334 15.155 -17.648 1.00 80.44 132 PRO A CA 1
ATOM 965 C C . PRO A 1 132 ? 14.288 13.820 -16.891 1.00 80.44 132 PRO A C 1
ATOM 967 O O . PRO A 1 132 ? 13.614 13.679 -15.873 1.00 80.44 132 PRO A O 1
ATOM 970 N N . PHE A 1 133 ? 15.042 12.821 -17.362 1.00 82.62 133 PHE A N 1
ATOM 971 C CA . PHE A 1 133 ? 15.086 11.488 -16.744 1.00 82.62 133 PHE A CA 1
ATOM 972 C C . PHE A 1 133 ? 15.457 11.500 -15.254 1.00 82.62 133 PHE A C 1
ATOM 974 O O . PHE A 1 133 ? 15.005 10.626 -14.512 1.00 82.62 133 PHE A O 1
ATOM 981 N N . ALA A 1 134 ? 16.227 12.495 -14.803 1.00 81.69 134 ALA A N 1
ATOM 982 C CA . ALA A 1 134 ? 16.533 12.698 -13.389 1.00 81.69 134 ALA A CA 1
ATOM 983 C C . ALA A 1 134 ? 15.260 12.887 -12.546 1.00 81.69 134 ALA A C 1
ATOM 985 O O . ALA A 1 134 ? 15.111 12.233 -11.520 1.00 81.69 134 ALA A O 1
ATOM 986 N N . GLU A 1 135 ? 14.293 13.678 -13.017 1.00 79.19 135 GLU A N 1
ATOM 987 C CA . GLU A 1 135 ? 13.048 13.933 -12.283 1.00 79.19 135 GLU A CA 1
ATOM 988 C C . GLU A 1 135 ? 12.139 12.700 -12.222 1.00 79.19 135 GLU A C 1
ATOM 990 O O . GLU A 1 135 ? 11.513 12.441 -11.194 1.00 79.19 135 GLU A O 1
ATOM 995 N N . LEU A 1 136 ? 12.072 11.902 -13.297 1.00 81.06 136 LEU A N 1
ATOM 996 C CA . LEU A 1 136 ? 11.343 10.625 -13.270 1.00 81.06 136 LEU A CA 1
ATOM 997 C C . LEU A 1 136 ? 11.988 9.640 -12.300 1.00 81.06 136 LEU A C 1
ATOM 999 O O . LEU A 1 136 ? 11.288 8.967 -11.543 1.00 81.06 136 LEU A O 1
ATOM 1003 N N . THR A 1 137 ? 13.317 9.584 -12.311 1.00 84.88 137 THR A N 1
ATOM 1004 C CA . THR A 1 137 ? 14.089 8.769 -11.377 1.00 84.88 137 THR A CA 1
ATOM 1005 C C . THR A 1 137 ? 13.788 9.212 -9.941 1.00 84.88 137 THR A C 1
ATOM 1007 O O . THR A 1 137 ? 13.357 8.405 -9.131 1.00 84.88 137 THR A O 1
ATOM 1010 N N . GLU A 1 138 ? 13.890 10.497 -9.606 1.00 84.44 138 GLU A N 1
ATOM 1011 C CA . GLU A 1 138 ? 13.581 10.991 -8.256 1.00 84.44 138 GLU A CA 1
ATOM 1012 C C . GLU A 1 138 ? 12.143 10.697 -7.814 1.00 84.44 138 GLU A C 1
ATOM 1014 O O . GLU A 1 138 ? 11.912 10.260 -6.682 1.00 84.44 138 GLU A O 1
ATOM 1019 N N . GLU A 1 139 ? 11.169 10.899 -8.698 1.00 83.44 139 GLU A N 1
ATOM 1020 C CA . GLU A 1 139 ? 9.755 10.683 -8.410 1.00 83.44 139 GLU A CA 1
ATOM 1021 C C . GLU A 1 139 ? 9.447 9.196 -8.158 1.00 83.44 139 GLU A C 1
ATOM 1023 O O . GLU A 1 139 ? 8.771 8.845 -7.180 1.00 83.44 139 GLU A O 1
ATOM 1028 N N . VAL A 1 140 ? 9.946 8.300 -9.016 1.00 84.50 140 VAL A N 1
ATOM 1029 C CA . VAL A 1 140 ? 9.720 6.857 -8.869 1.00 84.50 140 VAL A CA 1
ATOM 1030 C C . VAL A 1 140 ? 10.474 6.317 -7.659 1.00 84.50 140 VAL A C 1
ATOM 1032 O O . VAL A 1 140 ? 9.866 5.623 -6.839 1.00 84.50 140 VAL A O 1
ATOM 1035 N N . GLN A 1 141 ? 11.738 6.700 -7.463 1.00 82.50 141 GLN A N 1
ATOM 1036 C CA . GLN A 1 141 ? 12.511 6.341 -6.274 1.00 82.50 141 GLN A CA 1
ATOM 1037 C C . GLN A 1 141 ? 11.807 6.823 -5.000 1.00 82.50 141 GLN A C 1
ATOM 1039 O O . GLN A 1 141 ? 11.642 6.041 -4.063 1.00 82.50 141 GLN A O 1
ATOM 1044 N N . SER A 1 142 ? 11.309 8.062 -4.970 1.00 82.06 142 SER A N 1
ATOM 1045 C CA . SER A 1 142 ? 10.568 8.603 -3.826 1.00 82.06 142 SER A CA 1
ATOM 1046 C C . SER A 1 142 ? 9.322 7.780 -3.508 1.00 82.06 142 SER A C 1
ATOM 1048 O O . SER A 1 142 ? 9.057 7.490 -2.341 1.00 82.06 142 SER A O 1
ATOM 1050 N N . ARG A 1 143 ? 8.559 7.349 -4.522 1.00 80.56 143 ARG A N 1
ATOM 1051 C CA . ARG A 1 143 ? 7.391 6.476 -4.317 1.00 80.56 143 ARG A CA 1
ATOM 1052 C C . ARG A 1 143 ? 7.776 5.086 -3.825 1.00 80.56 143 ARG A C 1
ATOM 1054 O O . ARG A 1 143 ? 7.115 4.561 -2.929 1.00 80.56 143 ARG A O 1
ATOM 1061 N N . LEU A 1 144 ? 8.826 4.494 -4.385 1.00 76.69 144 LEU A N 1
ATOM 1062 C CA . LEU A 1 144 ? 9.320 3.178 -3.979 1.00 76.69 144 LEU A CA 1
ATOM 1063 C C . LEU A 1 144 ? 9.830 3.199 -2.531 1.00 76.69 144 LEU A C 1
ATOM 1065 O O . LEU A 1 144 ? 9.484 2.316 -1.748 1.00 76.69 144 LEU A O 1
ATOM 1069 N N . VAL A 1 145 ? 10.574 4.239 -2.143 1.00 75.38 145 VAL A N 1
ATOM 1070 C CA . VAL A 1 145 ? 11.040 4.456 -0.764 1.00 75.38 145 VAL A CA 1
ATOM 1071 C C . VAL A 1 145 ? 9.860 4.694 0.175 1.00 75.38 145 VAL A C 1
ATOM 1073 O O . VAL A 1 145 ? 9.739 4.002 1.184 1.00 75.38 145 VAL A O 1
ATOM 1076 N N . ARG A 1 146 ? 8.931 5.599 -0.166 1.00 67.25 146 ARG A N 1
ATOM 1077 C CA . ARG A 1 146 ? 7.727 5.846 0.648 1.00 67.25 146 ARG A CA 1
ATOM 1078 C C . ARG A 1 146 ? 6.918 4.575 0.871 1.00 67.25 146 ARG A C 1
ATOM 1080 O O . ARG A 1 146 ? 6.419 4.384 1.968 1.00 67.25 146 ARG A O 1
ATOM 1087 N N . ARG A 1 147 ? 6.820 3.686 -0.121 1.00 67.75 147 ARG A N 1
ATOM 1088 C CA . ARG A 1 147 ? 6.147 2.385 0.025 1.00 67.75 147 ARG A CA 1
ATOM 1089 C C . ARG A 1 147 ? 6.894 1.442 0.963 1.00 67.75 147 ARG A C 1
ATOM 1091 O O . ARG A 1 147 ? 6.251 0.844 1.818 1.00 67.75 147 ARG A O 1
ATOM 1098 N N . LYS A 1 148 ? 8.228 1.369 0.870 1.00 65.62 148 LYS A N 1
ATOM 1099 C CA . LYS A 1 148 ? 9.054 0.580 1.806 1.00 65.62 148 LYS A CA 1
ATOM 1100 C C . LYS A 1 148 ? 8.886 1.027 3.262 1.00 65.62 148 LYS A C 1
ATOM 1102 O O . LYS A 1 148 ? 8.984 0.198 4.158 1.00 65.62 148 LYS A O 1
ATOM 1107 N N . PHE A 1 149 ? 8.594 2.308 3.493 1.00 66.75 149 PHE A N 1
ATOM 1108 C CA . PHE A 1 149 ? 8.440 2.872 4.837 1.00 66.75 149 PHE A CA 1
ATOM 1109 C C . PHE A 1 149 ? 7.001 3.223 5.230 1.00 66.75 149 PHE A C 1
ATOM 1111 O O . PHE A 1 149 ? 6.791 3.669 6.352 1.00 66.75 149 PHE A O 1
ATOM 1118 N N . ALA A 1 150 ? 5.997 3.002 4.375 1.00 67.00 150 ALA A N 1
ATOM 1119 C CA . ALA A 1 150 ? 4.632 3.484 4.609 1.00 67.00 150 ALA A CA 1
ATOM 1120 C C . ALA A 1 150 ? 4.036 2.955 5.923 1.00 67.00 150 ALA A C 1
ATOM 1122 O O . ALA A 1 150 ? 3.463 3.726 6.692 1.00 67.00 150 ALA A O 1
ATOM 1123 N N . ALA A 1 151 ? 4.230 1.664 6.211 1.00 66.50 151 ALA A N 1
ATOM 1124 C CA . ALA A 1 151 ? 3.785 1.058 7.464 1.00 66.50 151 ALA A CA 1
ATOM 1125 C C . ALA A 1 151 ? 4.505 1.671 8.681 1.00 66.50 151 ALA A C 1
ATOM 1127 O O . ALA A 1 151 ? 3.866 2.009 9.676 1.00 66.50 151 ALA A O 1
ATOM 1128 N N . VAL A 1 152 ? 5.821 1.890 8.581 1.00 70.81 152 VAL A N 1
ATOM 1129 C CA . VAL A 1 152 ? 6.637 2.492 9.650 1.00 70.81 152 VAL A CA 1
ATOM 1130 C C . VAL A 1 152 ? 6.227 3.944 9.903 1.00 70.81 152 VAL A C 1
ATOM 1132 O O . VAL A 1 152 ? 5.995 4.326 11.046 1.00 70.81 152 VAL A O 1
ATOM 1135 N N . SER A 1 153 ? 6.066 4.746 8.849 1.00 75.25 153 SER A N 1
ATOM 1136 C CA . SER A 1 153 ? 5.621 6.139 8.958 1.00 75.25 153 SER A CA 1
ATOM 1137 C C . SER A 1 153 ? 4.217 6.251 9.550 1.00 75.25 153 SER A C 1
ATOM 1139 O O . SER A 1 153 ? 3.977 7.125 10.381 1.00 75.25 153 SER A O 1
ATOM 1141 N N . LEU A 1 154 ? 3.299 5.357 9.168 1.00 77.62 154 LEU A N 1
ATOM 1142 C CA . LEU A 1 154 ? 1.960 5.305 9.753 1.00 77.62 154 LEU A CA 1
ATOM 1143 C C . LEU A 1 154 ? 2.019 4.979 11.252 1.00 77.62 154 LEU A C 1
ATOM 1145 O O . LEU A 1 154 ? 1.377 5.658 12.050 1.00 77.62 154 LEU A O 1
ATOM 1149 N N . SER A 1 155 ? 2.815 3.982 11.641 1.00 79.88 155 SER A N 1
ATOM 1150 C CA . SER A 1 155 ? 3.019 3.622 13.048 1.00 79.88 155 SER A CA 1
ATOM 1151 C C . SER A 1 155 ? 3.565 4.778 13.876 1.00 79.88 155 SER A C 1
ATOM 1153 O O . SER A 1 155 ? 3.057 5.049 14.961 1.00 79.88 155 SER A O 1
ATOM 1155 N N . GLU A 1 156 ? 4.565 5.492 13.362 1.00 84.00 156 GLU A N 1
ATOM 1156 C CA . GLU A 1 156 ? 5.150 6.651 14.041 1.00 84.00 156 GLU A CA 1
ATOM 1157 C C . GLU A 1 156 ? 4.160 7.814 14.181 1.00 84.00 156 GLU A C 1
ATOM 1159 O O . GLU A 1 156 ? 4.078 8.432 15.248 1.00 84.00 156 GLU A O 1
ATOM 1164 N N . ALA A 1 157 ? 3.357 8.081 13.146 1.00 84.38 157 ALA A N 1
ATOM 1165 C CA . ALA A 1 157 ? 2.310 9.097 13.198 1.00 84.38 157 ALA A CA 1
ATOM 1166 C C . ALA A 1 157 ? 1.251 8.765 14.264 1.00 84.38 157 ALA A C 1
ATOM 1168 O O . ALA A 1 157 ? 0.916 9.621 15.085 1.00 84.38 157 ALA A O 1
ATOM 1169 N N . VAL A 1 158 ? 0.782 7.512 14.306 1.00 87.12 158 VAL A N 1
ATOM 1170 C CA . VAL A 1 158 ? -0.186 7.039 15.310 1.00 87.12 158 VAL A CA 1
ATOM 1171 C C . VAL A 1 158 ? 0.402 7.118 16.717 1.00 87.12 158 VAL A C 1
ATOM 1173 O O . VAL A 1 158 ? -0.228 7.676 17.613 1.00 87.12 158 VAL A O 1
ATOM 1176 N N . ARG A 1 159 ? 1.634 6.636 16.919 1.00 88.06 159 ARG A N 1
ATOM 1177 C CA . ARG A 1 159 ? 2.335 6.700 18.211 1.00 88.06 159 ARG A CA 1
ATOM 1178 C C . ARG A 1 159 ? 2.440 8.137 18.724 1.00 88.06 159 ARG A C 1
ATOM 1180 O O . ARG A 1 159 ? 2.146 8.402 19.890 1.00 88.06 159 ARG A O 1
ATOM 1187 N N . THR A 1 160 ? 2.846 9.059 17.852 1.00 89.19 160 THR A N 1
ATOM 1188 C CA . THR A 1 160 ? 3.013 10.480 18.183 1.00 89.19 160 THR A CA 1
ATOM 1189 C C . THR A 1 160 ? 1.675 11.128 18.535 1.00 89.19 160 THR A C 1
ATOM 1191 O O . THR A 1 160 ? 1.572 11.774 19.578 1.00 89.19 160 THR A O 1
ATOM 1194 N N . GLY A 1 161 ? 0.632 10.905 17.728 1.00 88.88 161 GLY A N 1
ATOM 1195 C CA . GLY A 1 161 ? -0.710 11.435 17.985 1.00 88.88 161 GLY A CA 1
ATOM 1196 C C . GLY A 1 161 ? -1.307 10.928 19.299 1.00 88.88 161 GLY A C 1
ATOM 1197 O O . GLY A 1 161 ? -1.768 11.722 20.121 1.00 88.88 161 GLY A O 1
ATOM 1198 N N . LEU A 1 162 ? -1.228 9.618 19.551 1.00 91.31 162 LEU A N 1
ATOM 1199 C CA . LEU A 1 162 ? -1.745 9.015 20.782 1.00 91.31 162 LEU A CA 1
ATOM 1200 C C . LEU A 1 162 ? -0.986 9.489 22.021 1.00 91.31 162 LEU A C 1
ATOM 1202 O O . LEU A 1 162 ? -1.605 9.792 23.038 1.00 91.31 162 LEU A O 1
ATOM 1206 N N . THR A 1 163 ? 0.339 9.619 21.928 1.00 89.75 163 THR A N 1
ATOM 1207 C CA . THR A 1 163 ? 1.155 10.164 23.021 1.00 89.75 163 THR A CA 1
ATOM 1208 C C . THR A 1 163 ? 0.766 11.615 23.310 1.00 89.75 163 THR A C 1
ATOM 1210 O O . THR A 1 163 ? 0.572 11.965 24.470 1.00 89.75 163 THR A O 1
ATOM 1213 N N . GLY A 1 164 ? 0.555 12.434 22.272 1.00 89.44 164 GLY A N 1
ATOM 1214 C CA . GLY A 1 164 ? 0.045 13.800 22.412 1.00 89.44 164 GLY A CA 1
ATOM 1215 C C . GLY A 1 164 ? -1.281 13.856 23.180 1.00 89.44 164 GLY A C 1
ATOM 1216 O O . GLY A 1 164 ? -1.400 14.607 24.149 1.00 89.44 164 GLY A O 1
ATOM 1217 N N . LEU A 1 165 ? -2.248 13.003 22.822 1.00 90.00 165 LEU A N 1
ATOM 1218 C CA . LEU A 1 165 ? -3.536 12.904 23.523 1.00 90.00 165 LEU A CA 1
ATOM 1219 C C . LEU A 1 165 ? -3.380 12.498 24.994 1.00 90.00 165 LEU A C 1
ATOM 1221 O O . LEU A 1 165 ? -4.027 13.085 25.862 1.00 90.00 165 LEU A O 1
ATOM 1225 N N . ILE A 1 166 ? -2.512 11.527 25.284 1.00 88.44 166 ILE A N 1
ATOM 1226 C CA . ILE A 1 166 ? -2.229 11.086 26.657 1.00 88.44 166 ILE A CA 1
ATOM 1227 C C . ILE A 1 166 ? -1.635 12.235 27.474 1.00 88.44 166 ILE A C 1
ATOM 1229 O O . ILE A 1 166 ? -2.113 12.515 28.570 1.00 88.44 166 ILE A O 1
ATOM 1233 N N . THR A 1 167 ? -0.635 12.936 26.932 1.00 89.25 167 THR A N 1
ATOM 1234 C CA . THR A 1 167 ? 0.005 14.069 27.619 1.00 89.25 167 THR A CA 1
ATOM 1235 C C . THR A 1 167 ? -0.943 15.249 27.835 1.00 89.25 167 THR A C 1
ATOM 1237 O O . THR A 1 167 ? -0.799 15.971 28.816 1.00 89.25 167 THR A O 1
ATOM 1240 N N . ALA A 1 168 ? -1.948 15.409 26.971 1.00 88.25 168 ALA A N 1
ATOM 1241 C CA . ALA A 1 168 ? -3.006 16.405 27.118 1.00 88.25 168 ALA A CA 1
ATOM 1242 C C . ALA A 1 168 ? -4.117 15.987 28.106 1.00 88.25 168 ALA A C 1
ATOM 1244 O O . ALA A 1 168 ? -5.078 16.732 28.290 1.00 88.25 168 ALA A O 1
ATOM 1245 N N . GLY A 1 169 ? -4.028 14.800 28.719 1.00 84.25 169 GLY A N 1
ATOM 1246 C CA . GLY A 1 169 ? -5.039 14.292 29.650 1.00 84.25 169 GLY A CA 1
ATOM 1247 C C . GLY A 1 169 ? -6.356 13.895 28.975 1.00 84.25 169 GLY A C 1
ATOM 1248 O O . GLY A 1 169 ? -7.412 13.945 29.605 1.00 84.25 169 GLY A O 1
ATOM 1249 N N . ALA A 1 170 ? -6.325 13.525 27.690 1.00 85.81 170 ALA A N 1
ATOM 1250 C CA . ALA A 1 170 ? -7.531 13.159 26.959 1.00 85.81 170 ALA A CA 1
ATOM 1251 C C . ALA A 1 170 ? -8.220 11.914 27.566 1.00 85.81 170 ALA A C 1
ATOM 1253 O O . ALA A 1 170 ? -7.553 10.977 28.025 1.00 85.81 170 ALA A O 1
ATOM 1254 N N . PRO A 1 171 ? -9.565 11.856 27.547 1.00 85.81 171 PRO A N 1
ATOM 1255 C CA . PRO A 1 171 ? -10.294 10.687 28.023 1.00 85.81 171 PRO A CA 1
ATOM 1256 C C . PRO A 1 171 ? -10.083 9.487 27.091 1.00 85.81 171 PRO A C 1
ATOM 1258 O O . PRO A 1 171 ? -9.892 9.646 25.885 1.00 85.81 171 PRO A O 1
ATOM 1261 N N . LEU A 1 172 ? -10.203 8.276 27.645 1.00 86.19 172 LEU A N 1
ATOM 1262 C CA . LEU A 1 172 ? -9.989 7.003 26.941 1.00 86.19 172 LEU A CA 1
ATOM 1263 C C . LEU A 1 172 ? -10.771 6.900 25.619 1.00 86.19 172 LEU A C 1
ATOM 1265 O O . LEU A 1 172 ? -10.230 6.440 24.615 1.00 86.19 172 LEU A O 1
ATOM 1269 N N . GLN A 1 173 ? -12.021 7.375 25.596 1.00 86.88 173 GLN A N 1
ATOM 1270 C CA . GLN A 1 173 ? -12.850 7.350 24.390 1.00 86.88 173 GLN A CA 1
ATOM 1271 C C . GLN A 1 173 ? -12.196 8.109 23.227 1.00 86.88 173 GLN A C 1
ATOM 1273 O O . GLN A 1 173 ? -12.190 7.612 22.109 1.00 86.88 173 GLN A O 1
ATOM 1278 N N . ARG A 1 174 ? -11.564 9.263 23.489 1.00 88.94 174 ARG A N 1
ATOM 1279 C CA . ARG A 1 174 ? -10.912 10.073 22.447 1.00 88.94 174 ARG A CA 1
ATOM 1280 C C . ARG A 1 174 ? -9.685 9.384 21.860 1.00 88.94 174 ARG A C 1
ATOM 1282 O O . ARG A 1 174 ? -9.441 9.523 20.667 1.00 88.94 174 ARG A O 1
ATOM 1289 N N . LEU A 1 175 ? -8.941 8.628 22.670 1.00 90.62 175 LEU A N 1
ATOM 1290 C CA . LEU A 1 175 ? -7.837 7.800 22.175 1.00 90.62 175 LEU A CA 1
ATOM 1291 C C . LEU A 1 175 ? -8.362 6.703 21.245 1.00 90.62 175 LEU A C 1
ATOM 1293 O O . LEU A 1 175 ? -7.811 6.489 20.171 1.00 90.62 175 LEU A O 1
ATOM 1297 N N . LEU A 1 176 ? -9.435 6.015 21.642 1.00 91.50 176 LEU A N 1
ATOM 1298 C CA . LEU A 1 176 ? -10.012 4.934 20.843 1.00 91.50 176 LEU A CA 1
ATOM 1299 C C . LEU A 1 176 ? -10.669 5.439 19.557 1.00 91.50 176 LEU A C 1
ATOM 1301 O O . LEU A 1 176 ? -10.528 4.786 18.526 1.00 91.50 176 LEU A O 1
ATOM 1305 N N . ASP A 1 177 ? -11.309 6.608 19.584 1.00 91.25 177 ASP A N 1
ATOM 1306 C CA . ASP A 1 177 ? -11.831 7.265 18.382 1.00 91.25 177 ASP A CA 1
ATOM 1307 C C . ASP A 1 177 ? -10.699 7.570 17.387 1.00 91.25 177 ASP A C 1
ATOM 1309 O O . ASP A 1 177 ? -10.845 7.344 16.185 1.00 91.25 177 ASP A O 1
ATOM 1313 N N . GLU A 1 178 ? -9.543 8.019 17.883 1.00 91.88 178 GLU A N 1
ATOM 1314 C CA . GLU A 1 178 ? -8.361 8.284 17.060 1.00 91.88 178 GLU A CA 1
ATOM 1315 C C . GLU A 1 178 ? -7.769 6.993 16.465 1.00 91.88 178 GLU A C 1
ATOM 1317 O O . GLU A 1 178 ? -7.431 6.944 15.279 1.00 91.88 178 GLU A O 1
ATOM 1322 N N . ILE A 1 179 ? -7.722 5.907 17.245 1.00 92.69 179 ILE A N 1
ATOM 1323 C CA . ILE A 1 179 ? -7.312 4.576 16.764 1.00 92.69 179 ILE A CA 1
ATOM 1324 C C . ILE A 1 179 ? -8.285 4.061 15.691 1.00 92.69 179 ILE A C 1
ATOM 1326 O O . ILE A 1 179 ? -7.855 3.542 14.657 1.00 92.69 179 ILE A O 1
ATOM 1330 N N . ALA A 1 180 ? -9.594 4.219 15.896 1.00 92.25 180 ALA A N 1
ATOM 1331 C CA . ALA A 1 180 ? -10.614 3.814 14.930 1.00 92.25 180 ALA A CA 1
ATOM 1332 C C . ALA A 1 180 ? -10.507 4.620 13.628 1.00 92.25 180 ALA A C 1
ATOM 1334 O O . ALA A 1 180 ? -10.593 4.057 12.537 1.00 92.25 180 ALA A O 1
ATOM 1335 N N . ARG A 1 181 ? -10.225 5.924 13.729 1.00 90.25 181 ARG A N 1
ATOM 1336 C CA . ARG A 1 181 ? -9.992 6.804 12.578 1.00 90.25 181 ARG A CA 1
ATOM 1337 C C . ARG A 1 181 ? -8.766 6.382 11.765 1.00 90.25 181 ARG A C 1
ATOM 1339 O O . ARG A 1 181 ? -8.828 6.377 10.540 1.00 90.25 181 ARG A O 1
ATOM 1346 N N . HIS A 1 182 ? -7.668 6.014 12.425 1.00 87.56 182 HIS A N 1
ATOM 1347 C CA . HIS A 1 182 ? -6.445 5.568 11.749 1.00 87.56 182 HIS A CA 1
ATOM 1348 C C . HIS A 1 182 ? -6.536 4.152 11.171 1.00 87.56 182 HIS A C 1
ATOM 1350 O O . HIS A 1 182 ? -5.947 3.884 10.125 1.00 87.56 182 HIS A O 1
ATOM 1356 N N . SER A 1 183 ? -7.257 3.248 11.835 1.00 87.06 183 SER A N 1
ATOM 1357 C CA . SER A 1 183 ? -7.447 1.869 11.365 1.00 87.06 183 SER A CA 1
ATOM 1358 C C . SER A 1 183 ? -8.574 1.728 10.338 1.00 87.06 183 SER A C 1
ATOM 1360 O O . SER A 1 183 ? -8.589 0.753 9.588 1.00 87.06 183 SER A O 1
ATOM 1362 N N . GLY A 1 184 ? -9.505 2.687 10.281 1.00 88.19 184 GLY A N 1
ATOM 1363 C CA . GLY A 1 184 ? -10.655 2.660 9.376 1.00 88.19 184 GLY A CA 1
ATOM 1364 C C . GLY A 1 184 ? -11.645 1.533 9.684 1.00 88.19 184 GLY A C 1
ATOM 1365 O O . GLY A 1 184 ? -12.375 1.103 8.794 1.00 88.19 184 GLY A O 1
ATOM 1366 N N . CYS A 1 185 ? -11.642 1.013 10.913 1.00 90.12 185 CYS A N 1
ATOM 1367 C CA . CYS A 1 185 ? -12.467 -0.123 11.313 1.00 90.12 185 CYS A CA 1
ATOM 1368 C C . CYS A 1 185 ? -12.909 -0.017 12.785 1.00 90.12 185 CYS A C 1
ATOM 1370 O O . CYS A 1 185 ? -12.296 0.733 13.552 1.00 90.12 185 CYS A O 1
ATOM 1372 N N . PRO A 1 186 ? -13.972 -0.736 13.199 1.00 91.81 186 PRO A N 1
ATOM 1373 C CA . PRO A 1 186 ? -14.378 -0.804 14.597 1.00 91.81 186 PRO A CA 1
ATOM 1374 C C . PRO A 1 186 ? -13.272 -1.330 15.510 1.00 91.81 186 PRO A C 1
ATOM 1376 O O . PRO A 1 186 ? -12.630 -2.344 15.230 1.00 91.81 186 PRO A O 1
ATOM 1379 N N . VAL A 1 187 ? -13.108 -0.661 16.644 1.00 93.19 187 VAL A N 1
ATOM 1380 C CA . VAL A 1 187 ? -12.131 -0.991 17.676 1.00 93.19 187 VAL A CA 1
ATOM 1381 C C . VAL A 1 187 ? -12.869 -1.437 18.927 1.00 93.19 187 VAL A C 1
ATOM 1383 O O . VAL A 1 187 ? -13.758 -0.733 19.409 1.00 93.19 187 VAL A O 1
ATOM 1386 N N . VAL A 1 188 ? -12.493 -2.591 19.474 1.00 91.81 188 VAL A N 1
ATOM 1387 C CA . VAL A 1 188 ? -13.098 -3.159 20.684 1.00 91.81 188 VAL A CA 1
ATOM 1388 C C . VAL A 1 188 ? -12.010 -3.473 21.702 1.00 91.81 188 VAL A C 1
ATOM 1390 O O . VAL A 1 188 ? -11.054 -4.185 21.406 1.00 91.81 188 VAL A O 1
ATOM 1393 N N . VAL A 1 189 ? -12.163 -2.959 22.919 1.00 90.75 189 VAL A N 1
ATOM 1394 C CA . VAL A 1 189 ? -11.303 -3.281 24.062 1.00 90.75 189 VAL A CA 1
ATOM 1395 C C . VAL A 1 189 ? -12.039 -4.240 24.981 1.00 90.75 189 VAL A C 1
ATOM 1397 O O . VAL A 1 189 ? -13.198 -4.012 25.320 1.00 90.75 189 VAL A O 1
ATOM 1400 N N . THR A 1 190 ? -11.358 -5.296 25.412 1.00 89.75 190 THR A N 1
ATOM 1401 C CA . THR A 1 190 ? -11.922 -6.353 26.256 1.00 89.75 190 THR A CA 1
ATOM 1402 C C . THR A 1 190 ? -11.056 -6.638 27.471 1.00 89.75 190 THR A C 1
ATOM 1404 O O . THR A 1 190 ? -9.850 -6.389 27.441 1.00 89.75 190 THR A O 1
ATOM 1407 N N . ASN A 1 191 ? -11.654 -7.191 28.525 1.00 86.81 191 ASN A N 1
ATOM 1408 C CA . ASN A 1 191 ? -10.910 -7.808 29.623 1.00 86.81 191 ASN A CA 1
ATOM 1409 C C . ASN A 1 191 ? -10.541 -9.273 29.303 1.00 86.81 191 ASN A C 1
ATOM 1411 O O . ASN A 1 191 ? -10.887 -9.812 28.250 1.00 86.81 191 ASN A O 1
ATOM 1415 N N . LEU A 1 192 ? -9.860 -9.950 30.234 1.00 83.94 192 LEU A N 1
ATOM 1416 C CA . LEU A 1 192 ? -9.484 -11.365 30.082 1.00 83.94 192 LEU A CA 1
ATOM 1417 C C . LEU A 1 192 ? -10.678 -12.329 29.979 1.00 83.94 192 LEU A C 1
ATOM 1419 O O . LEU A 1 192 ? -10.534 -13.416 29.430 1.00 83.94 192 LEU A O 1
ATOM 1423 N N . ALA A 1 193 ? -11.850 -11.932 30.477 1.00 82.56 193 ALA A N 1
ATOM 1424 C CA . ALA A 1 193 ? -13.092 -12.691 30.358 1.00 82.56 193 ALA A CA 1
ATOM 1425 C C . ALA A 1 193 ? -13.840 -12.407 29.038 1.00 82.56 193 ALA A C 1
ATOM 1427 O O . ALA A 1 193 ? -15.009 -12.770 28.912 1.00 82.56 193 ALA A O 1
ATOM 1428 N N . HIS A 1 194 ? -13.194 -11.738 28.073 1.00 83.06 194 HIS A N 1
ATOM 1429 C CA . HIS A 1 194 ? -13.774 -11.319 26.794 1.00 83.06 194 HIS A CA 1
ATOM 1430 C C . HIS A 1 194 ? -15.004 -10.407 26.929 1.00 83.06 194 HIS A C 1
ATOM 1432 O O . HIS A 1 194 ? -15.830 -10.323 26.016 1.00 83.06 194 HIS A O 1
ATOM 1438 N N . ARG A 1 195 ? -15.129 -9.697 28.057 1.00 84.62 195 ARG A N 1
ATOM 1439 C CA . ARG A 1 195 ? -16.162 -8.677 28.247 1.00 84.62 195 ARG A CA 1
ATOM 1440 C C . ARG A 1 195 ? -15.700 -7.375 27.624 1.00 84.62 195 ARG A C 1
ATOM 1442 O O . ARG A 1 195 ? -14.563 -6.960 27.844 1.00 84.62 195 ARG A O 1
ATOM 1449 N N . VAL A 1 196 ? -16.581 -6.743 26.860 1.00 87.25 196 VAL A N 1
ATOM 1450 C CA . VAL A 1 196 ? -16.312 -5.466 26.199 1.00 87.25 196 VAL A CA 1
ATOM 1451 C C . VAL A 1 196 ? -16.277 -4.354 27.237 1.00 87.25 196 VAL A C 1
ATOM 1453 O O . VAL A 1 196 ? -17.247 -4.133 27.956 1.00 87.25 196 VAL A O 1
ATOM 1456 N N . LEU A 1 197 ? -15.146 -3.656 27.293 1.00 84.88 197 LEU A N 1
ATOM 1457 C CA . LEU A 1 197 ? -14.923 -2.505 28.159 1.00 84.88 197 LEU A CA 1
ATOM 1458 C C . LEU A 1 197 ? -15.294 -1.218 27.428 1.00 84.88 197 LEU A C 1
ATOM 1460 O O . LEU A 1 197 ? -16.118 -0.449 27.913 1.00 84.88 197 LEU A O 1
ATOM 1464 N N . VAL A 1 198 ? -14.718 -1.001 26.243 1.00 86.81 198 VAL A N 1
ATOM 1465 C CA . VAL A 1 198 ? -14.952 0.196 25.424 1.00 86.81 198 VAL A CA 1
ATOM 1466 C C . VAL A 1 198 ? -14.946 -0.168 23.941 1.00 86.81 198 VAL A C 1
ATOM 1468 O O . VAL A 1 198 ? -14.253 -1.093 23.517 1.00 86.81 198 VAL A O 1
ATOM 1471 N N . THR A 1 199 ? -15.715 0.583 23.153 1.00 90.88 199 THR A N 1
ATOM 1472 C CA . THR A 1 199 ? -15.782 0.480 21.691 1.00 90.88 199 THR A CA 1
ATOM 1473 C C . THR A 1 199 ? -15.579 1.841 21.032 1.00 90.88 199 THR A C 1
ATOM 1475 O O . THR A 1 199 ? -16.065 2.844 21.557 1.00 90.88 199 THR A O 1
ATOM 1478 N N . ALA A 1 200 ? -14.968 1.872 19.851 1.00 92.25 200 ALA A N 1
ATOM 1479 C CA . ALA A 1 200 ? -14.900 3.058 18.999 1.00 92.25 200 ALA A CA 1
ATOM 1480 C C . ALA A 1 200 ? -15.035 2.698 17.514 1.00 92.25 200 ALA A C 1
ATOM 1482 O O . ALA A 1 200 ? -14.811 1.553 17.121 1.00 92.25 200 ALA A O 1
ATOM 1483 N N . GLY A 1 201 ? -15.404 3.682 16.694 1.00 90.56 201 GLY A N 1
ATOM 1484 C CA . GLY A 1 201 ? -15.632 3.526 15.256 1.00 90.56 201 GLY A CA 1
ATOM 1485 C C . GLY A 1 201 ? -17.042 3.921 14.827 1.00 90.56 201 GLY A C 1
ATOM 1486 O O . GLY A 1 201 ? -17.832 4.442 15.617 1.00 90.56 201 GLY A O 1
ATOM 1487 N N . GLU A 1 202 ? -17.353 3.690 13.551 1.00 86.56 202 GLU A N 1
ATOM 1488 C CA . GLU A 1 202 ? -18.681 3.971 13.007 1.00 86.56 202 GLU A CA 1
ATOM 1489 C C . GLU A 1 202 ? -19.744 3.134 13.732 1.00 86.56 202 GLU A C 1
ATOM 1491 O O . GLU A 1 202 ? -19.605 1.919 13.878 1.00 86.56 202 GLU A O 1
ATOM 1496 N N . ARG A 1 203 ? -20.816 3.786 14.198 1.00 82.25 203 ARG A N 1
ATOM 1497 C CA . ARG A 1 203 ? -21.819 3.156 15.070 1.00 82.25 203 ARG A CA 1
ATOM 1498 C C . ARG A 1 203 ? -22.469 1.921 14.434 1.00 82.25 203 ARG A C 1
ATOM 1500 O O . ARG A 1 203 ? -22.647 0.926 15.122 1.00 82.25 203 ARG A O 1
ATOM 1507 N N . SER A 1 204 ? -22.779 1.977 13.139 1.00 83.81 204 SER A N 1
ATOM 1508 C CA . SER A 1 204 ? -23.328 0.859 12.355 1.00 83.81 204 SER A CA 1
ATOM 1509 C C . SER A 1 204 ? -22.423 -0.378 12.425 1.00 83.81 204 SER A C 1
ATOM 1511 O O . SER A 1 204 ? -22.863 -1.454 12.825 1.00 83.81 204 SER A O 1
ATOM 1513 N N . ALA A 1 205 ? -21.139 -0.190 12.129 1.00 85.00 205 ALA A N 1
ATOM 1514 C CA . ALA A 1 205 ? -20.139 -1.245 12.111 1.00 85.00 205 ALA A CA 1
ATOM 1515 C C . ALA A 1 205 ? -19.834 -1.785 13.521 1.00 85.00 205 ALA A C 1
ATOM 1517 O O . ALA A 1 205 ? -19.646 -2.987 13.697 1.00 85.00 205 ALA A O 1
ATOM 1518 N N . VAL A 1 206 ? -19.839 -0.928 14.549 1.00 86.06 206 VAL A N 1
ATOM 1519 C CA . VAL A 1 206 ? -19.734 -1.369 15.952 1.00 86.06 206 VAL A CA 1
ATOM 1520 C C . VAL A 1 206 ? -20.951 -2.214 16.350 1.00 86.06 206 VAL A C 1
ATOM 1522 O O . VAL A 1 206 ? -20.785 -3.267 16.963 1.00 86.06 206 VAL A O 1
ATOM 1525 N N . ASP A 1 207 ? -22.167 -1.803 15.982 1.00 84.44 207 ASP A N 1
ATOM 1526 C CA . ASP A 1 207 ? -23.399 -2.543 16.283 1.00 84.44 207 ASP A CA 1
ATOM 1527 C C . ASP A 1 207 ? -23.445 -3.913 15.582 1.00 84.44 207 ASP A C 1
ATOM 1529 O O . ASP A 1 207 ? -24.006 -4.866 16.130 1.00 84.44 207 ASP A O 1
ATOM 1533 N N . ASP A 1 208 ? -22.878 -4.035 14.378 1.00 85.25 208 ASP A N 1
ATOM 1534 C CA . ASP A 1 208 ? -22.703 -5.320 13.686 1.00 85.25 208 ASP A CA 1
ATOM 1535 C C . ASP A 1 208 ? -21.738 -6.239 14.451 1.00 85.25 208 ASP A C 1
ATOM 1537 O O . ASP A 1 208 ? -22.075 -7.386 14.748 1.00 85.25 208 ASP A O 1
ATOM 1541 N N . VAL A 1 209 ? -20.572 -5.720 14.856 1.00 85.50 209 VAL A N 1
ATOM 1542 C CA . VAL A 1 209 ? -19.578 -6.476 15.640 1.00 85.50 209 VAL A CA 1
ATOM 1543 C C . VAL A 1 209 ? -20.157 -6.940 16.979 1.00 85.50 209 VAL A C 1
ATOM 1545 O O . VAL A 1 209 ? -19.972 -8.089 17.376 1.00 85.50 209 VAL A O 1
ATOM 1548 N N . LEU A 1 210 ? -20.884 -6.070 17.684 1.00 85.31 210 LEU A N 1
ATOM 1549 C CA . LEU A 1 210 ? -21.451 -6.399 18.992 1.00 85.31 210 LEU A CA 1
ATOM 1550 C C . LEU A 1 210 ? -22.604 -7.406 18.913 1.00 85.31 210 LEU A C 1
ATOM 1552 O O . LEU A 1 210 ? -22.799 -8.178 19.854 1.00 85.31 210 LEU A O 1
ATOM 1556 N N . ARG A 1 211 ? -23.363 -7.433 17.809 1.00 84.06 211 ARG A N 1
ATOM 1557 C CA . ARG A 1 211 ? -24.418 -8.437 17.585 1.00 84.06 211 ARG A CA 1
ATOM 1558 C C . ARG A 1 211 ? -23.861 -9.856 17.526 1.00 84.06 211 ARG A C 1
ATOM 1560 O O . ARG A 1 211 ? -24.454 -10.758 18.113 1.00 84.06 211 ARG A O 1
ATOM 1567 N N . ASP A 1 212 ? -22.702 -10.017 16.899 1.00 82.81 212 ASP A N 1
ATOM 1568 C CA . ASP A 1 212 ? -22.026 -11.304 16.725 1.00 82.81 212 ASP A CA 1
ATOM 1569 C C . ASP A 1 212 ? -20.998 -11.609 17.829 1.00 82.81 212 ASP A C 1
ATOM 1571 O O . ASP A 1 212 ? -20.263 -12.600 17.748 1.00 82.81 212 ASP A O 1
ATOM 1575 N N . TRP A 1 213 ? -20.932 -10.781 18.879 1.00 83.56 213 TRP A N 1
ATOM 1576 C CA . TRP A 1 213 ? -19.830 -10.794 19.844 1.00 83.56 213 TRP A CA 1
ATOM 1577 C C . TRP A 1 213 ? -19.597 -12.150 20.513 1.00 83.56 213 TRP A C 1
ATOM 1579 O O . TRP A 1 213 ? -18.456 -12.557 20.671 1.00 83.56 213 TRP A O 1
ATOM 1589 N N . GLU A 1 214 ? -20.638 -12.906 20.865 1.00 76.62 214 GLU A N 1
ATOM 1590 C CA . GLU A 1 214 ? -20.469 -14.231 21.488 1.00 76.62 214 GLU A CA 1
ATOM 1591 C C . GLU A 1 214 ? -19.768 -15.240 20.569 1.00 76.62 214 GLU A C 1
ATOM 1593 O O . GLU A 1 214 ? -19.061 -16.137 21.034 1.00 76.62 214 GLU A O 1
ATOM 1598 N N . ARG A 1 215 ? -19.971 -15.130 19.252 1.00 78.31 215 ARG A N 1
ATOM 1599 C CA . ARG A 1 215 ? -19.251 -15.935 18.260 1.00 78.31 215 ARG A CA 1
ATOM 1600 C C . ARG A 1 215 ? -17.802 -15.460 18.165 1.00 78.31 215 ARG A C 1
ATOM 1602 O O . ARG A 1 215 ? -16.893 -16.282 18.241 1.00 78.31 215 ARG A O 1
ATOM 1609 N N . ILE A 1 216 ? -17.606 -14.146 18.093 1.00 76.00 216 ILE A N 1
ATOM 1610 C CA . ILE A 1 216 ? -16.292 -13.502 17.983 1.00 76.00 216 ILE A CA 1
ATOM 1611 C C . ILE A 1 216 ? -15.430 -13.794 19.214 1.00 76.00 216 ILE A C 1
ATOM 1613 O O . ILE A 1 216 ? -14.298 -14.229 19.069 1.00 76.00 216 ILE A O 1
ATOM 1617 N N . ALA A 1 217 ? -15.959 -13.645 20.427 1.00 73.38 217 ALA A N 1
ATOM 1618 C CA . ALA A 1 217 ? -15.260 -13.903 21.684 1.00 73.38 217 ALA A CA 1
ATOM 1619 C C . ALA A 1 217 ? -14.792 -15.363 21.804 1.00 73.38 217 ALA A C 1
ATOM 1621 O O . ALA A 1 217 ? -13.683 -15.614 22.273 1.00 73.38 217 ALA A O 1
ATOM 1622 N N . ARG A 1 218 ? -15.597 -16.324 21.323 1.00 72.69 218 ARG A N 1
ATOM 1623 C CA . ARG A 1 218 ? -15.215 -17.746 21.260 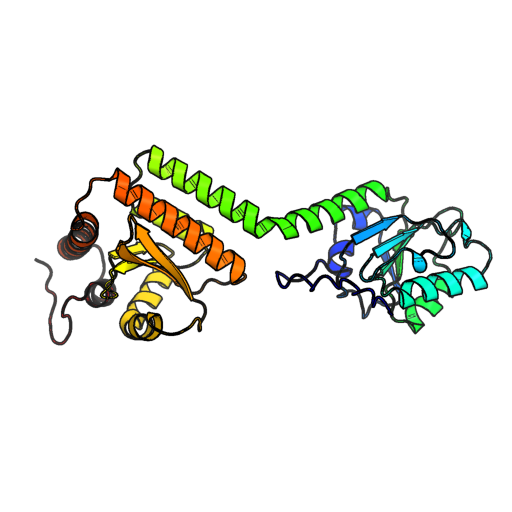1.00 72.69 218 ARG A CA 1
ATOM 1624 C C . ARG A 1 218 ? -14.096 -18.003 20.249 1.00 72.69 218 ARG A C 1
ATOM 1626 O O . ARG A 1 218 ? -13.226 -18.828 20.508 1.00 72.69 218 ARG A O 1
ATOM 1633 N N . GLN A 1 219 ? -14.103 -17.293 19.121 1.00 67.62 219 GLN A N 1
ATOM 1634 C CA . GLN A 1 219 ? -13.074 -17.394 18.079 1.00 67.62 219 GLN A CA 1
ATOM 1635 C C . GLN A 1 219 ? -11.804 -16.594 18.413 1.00 67.62 219 GLN A C 1
ATOM 1637 O O . GLN A 1 219 ? -10.719 -16.989 18.006 1.00 67.62 219 GLN A O 1
ATOM 1642 N N . ALA A 1 220 ? -11.899 -15.539 19.226 1.00 54.91 220 ALA A N 1
ATOM 1643 C CA . ALA A 1 220 ? -10.783 -14.696 19.666 1.00 54.91 220 ALA A CA 1
ATOM 1644 C C . ALA A 1 220 ? -9.783 -15.418 20.599 1.00 54.91 220 ALA A C 1
ATOM 1646 O O . ALA A 1 220 ? -8.751 -14.848 20.970 1.00 54.91 220 ALA A O 1
ATOM 1647 N N . GLY A 1 221 ? -10.080 -16.661 20.999 1.00 51.69 221 GLY A N 1
ATOM 1648 C CA . GLY A 1 221 ? -9.138 -17.596 21.622 1.00 51.69 221 GLY A CA 1
ATOM 1649 C C . GLY A 1 221 ? -8.352 -18.471 20.629 1.00 51.69 221 GLY A C 1
ATOM 1650 O O . GLY A 1 221 ? -7.392 -19.116 21.042 1.00 51.69 221 GLY A O 1
ATOM 1651 N N . GLY A 1 222 ? -8.740 -18.496 19.349 1.00 50.53 222 GLY A N 1
ATOM 1652 C CA . GLY A 1 222 ? -8.115 -19.267 18.269 1.00 50.53 222 GLY A CA 1
ATOM 1653 C C . GLY A 1 222 ? -7.104 -18.473 17.429 1.00 50.53 222 GLY A C 1
ATOM 1654 O O . GLY A 1 222 ? -6.978 -17.256 17.557 1.00 50.53 222 GLY A O 1
ATOM 1655 N N . SER A 1 223 ? -6.349 -19.200 16.598 1.00 44.56 223 SER A N 1
ATOM 1656 C CA . SER A 1 223 ? -5.320 -18.680 15.679 1.00 44.56 223 SER A CA 1
ATOM 1657 C C . SER A 1 223 ? -5.867 -17.633 14.698 1.00 44.56 223 SER A C 1
ATOM 1659 O O . SER A 1 223 ? -7.036 -17.697 14.328 1.00 44.56 223 SER A O 1
ATOM 1661 N N . GLU A 1 224 ? -4.998 -16.703 14.274 1.00 51.09 224 GLU A N 1
ATOM 1662 C CA . GLU A 1 224 ? -5.244 -15.639 13.285 1.00 51.09 224 GLU A CA 1
ATOM 1663 C C . GLU A 1 224 ? -6.048 -16.153 12.072 1.00 51.09 224 GLU A C 1
ATOM 1665 O O . GLU A 1 224 ? -5.521 -16.838 11.198 1.00 51.09 224 GLU A O 1
ATOM 1670 N N . GLY A 1 225 ? -7.334 -15.810 12.019 1.00 51.25 225 GLY A N 1
ATOM 1671 C CA . GLY A 1 225 ? -8.242 -16.103 10.914 1.00 51.25 225 GLY A CA 1
ATOM 1672 C C . GLY A 1 225 ? -9.465 -15.187 11.000 1.00 51.25 225 GLY A C 1
ATOM 1673 O O . GLY A 1 225 ? -9.922 -14.886 12.099 1.00 51.25 225 GLY A O 1
ATOM 1674 N N . ASP A 1 226 ? -9.956 -14.722 9.849 1.00 58.31 226 ASP A N 1
ATOM 1675 C CA . ASP A 1 226 ? -11.141 -13.862 9.647 1.00 58.31 226 ASP A CA 1
ATOM 1676 C C . ASP A 1 226 ? -11.002 -12.333 9.831 1.00 58.31 226 ASP A C 1
ATOM 1678 O O . ASP A 1 226 ? -11.934 -11.680 10.275 1.00 58.31 226 ASP A O 1
ATOM 1682 N N . GLY A 1 227 ? -9.903 -11.686 9.429 1.00 67.25 227 GLY A N 1
ATOM 1683 C CA . GLY A 1 227 ? -9.917 -10.214 9.247 1.00 67.25 227 GLY A CA 1
ATOM 1684 C C . GLY A 1 227 ? -9.978 -9.378 10.537 1.00 67.25 227 GLY A C 1
ATOM 1685 O O . GLY A 1 227 ? -10.341 -8.199 10.506 1.00 67.25 227 GLY A O 1
ATOM 1686 N N . TRP A 1 228 ? -9.600 -9.973 11.668 1.00 78.31 228 TRP A N 1
ATOM 1687 C CA . TRP A 1 228 ? -9.413 -9.292 12.950 1.00 78.31 228 TRP A CA 1
ATOM 1688 C C . TRP A 1 228 ? -7.923 -9.157 13.228 1.00 78.31 228 TRP A C 1
ATOM 1690 O O . TRP A 1 228 ? -7.169 -10.115 13.054 1.00 78.31 228 TRP A O 1
ATOM 1700 N N . VAL A 1 229 ? -7.505 -7.997 13.724 1.00 85.94 229 VAL A N 1
ATOM 1701 C CA . VAL A 1 229 ? -6.152 -7.814 14.254 1.00 85.94 229 VAL A CA 1
ATOM 1702 C C . VAL A 1 229 ? -6.239 -7.615 15.755 1.00 85.94 229 VAL A C 1
ATOM 1704 O O . VAL A 1 229 ? -7.061 -6.839 16.238 1.00 85.94 229 VAL A O 1
ATOM 1707 N N . ARG A 1 230 ? -5.392 -8.324 16.497 1.00 87.62 230 ARG A N 1
ATOM 1708 C CA . ARG A 1 230 ? -5.380 -8.306 17.959 1.00 87.62 230 ARG A CA 1
ATOM 1709 C C . ARG A 1 230 ? -4.068 -7.759 18.496 1.00 87.62 230 ARG A C 1
ATOM 1711 O O . ARG A 1 230 ? -3.014 -8.052 17.940 1.00 87.62 230 ARG A O 1
ATOM 1718 N N . ALA A 1 231 ? -4.154 -7.057 19.617 1.00 90.31 231 ALA A N 1
ATOM 1719 C CA . ALA A 1 231 ? -3.006 -6.729 20.448 1.00 90.31 231 ALA A CA 1
ATOM 1720 C C . ALA A 1 231 ? -3.333 -6.970 21.924 1.00 90.31 231 ALA A C 1
ATOM 1722 O O . ALA A 1 231 ? -4.460 -6.767 22.386 1.00 90.31 231 ALA A O 1
ATOM 1723 N N . GLU A 1 232 ? -2.340 -7.452 22.660 1.00 90.00 232 GLU A N 1
ATOM 1724 C CA . GLU A 1 232 ? -2.472 -7.773 24.076 1.00 90.00 232 GLU A CA 1
ATOM 1725 C C . GLU A 1 232 ? -2.268 -6.519 24.925 1.00 90.00 232 GLU A C 1
ATOM 1727 O O . GLU A 1 232 ? -1.312 -5.772 24.729 1.00 90.00 232 GLU A O 1
ATOM 1732 N N . LEU A 1 233 ? -3.157 -6.298 25.895 1.00 88.44 233 LEU A N 1
ATOM 1733 C CA . LEU A 1 233 ? -3.029 -5.210 26.858 1.00 88.44 233 LEU A CA 1
ATOM 1734 C C . LEU A 1 233 ? -2.436 -5.780 28.147 1.00 88.44 233 LEU A C 1
ATOM 1736 O O . LEU A 1 233 ? -3.091 -6.522 28.889 1.00 88.44 233 LEU A O 1
ATOM 1740 N N . GLY A 1 234 ? -1.174 -5.443 28.397 1.00 83.50 234 GLY A N 1
ATOM 1741 C CA . GLY A 1 234 ? -0.431 -5.899 29.563 1.00 83.50 234 GLY A CA 1
ATOM 1742 C C . GLY A 1 234 ? 0.643 -4.904 29.984 1.00 83.50 234 GLY A C 1
ATOM 1743 O O . GLY A 1 234 ? 1.141 -4.126 29.177 1.00 83.50 234 GLY A O 1
ATOM 1744 N N . GLY A 1 235 ? 0.987 -4.913 31.267 1.00 73.56 235 GLY A N 1
ATOM 1745 C CA . GLY A 1 235 ? 2.027 -4.060 31.836 1.00 73.56 235 GLY A CA 1
ATOM 1746 C C . GLY A 1 235 ? 2.602 -4.690 33.100 1.00 73.56 235 GLY A C 1
ATOM 1747 O O . GLY A 1 235 ? 1.875 -5.335 33.846 1.00 73.56 235 GLY A O 1
ATOM 1748 N N . ARG A 1 236 ? 3.913 -4.531 33.333 1.00 68.25 236 ARG A N 1
ATOM 1749 C CA . ARG A 1 236 ? 4.630 -5.117 34.490 1.00 68.25 236 ARG A CA 1
ATOM 1750 C C . ARG A 1 236 ? 4.466 -6.645 34.640 1.00 68.25 236 ARG A C 1
ATOM 1752 O O . ARG A 1 236 ? 4.438 -7.156 35.751 1.00 68.25 236 ARG A O 1
ATOM 1759 N N . GLY A 1 237 ? 4.378 -7.373 33.524 1.00 68.44 237 GLY A N 1
ATOM 1760 C CA . GLY A 1 237 ? 4.275 -8.840 33.511 1.00 68.44 237 GLY A CA 1
ATOM 1761 C C . GLY A 1 237 ? 2.855 -9.396 33.657 1.00 68.44 237 GLY A C 1
ATOM 1762 O O . GLY A 1 237 ? 2.674 -10.603 33.534 1.00 68.44 237 GLY A O 1
ATOM 1763 N N . GLU A 1 238 ? 1.845 -8.544 33.847 1.00 77.12 238 GLU A N 1
ATOM 1764 C CA . GLU A 1 238 ? 0.451 -8.967 33.977 1.00 77.12 238 GLU A CA 1
ATOM 1765 C C . GLU A 1 238 ? -0.374 -8.532 32.759 1.00 77.12 238 GLU A C 1
ATOM 1767 O O . GLU A 1 238 ? -0.338 -7.374 32.326 1.00 77.12 238 GLU A O 1
ATOM 1772 N N . ARG A 1 239 ? -1.118 -9.483 32.185 1.00 81.56 239 ARG A N 1
ATOM 1773 C CA . ARG A 1 239 ? -2.102 -9.234 31.123 1.00 81.56 239 ARG A CA 1
ATOM 1774 C C . ARG A 1 239 ? -3.436 -8.933 31.775 1.00 81.56 239 ARG A C 1
ATOM 1776 O O . ARG A 1 239 ? -3.837 -9.642 32.686 1.00 81.56 239 ARG A O 1
ATOM 1783 N N . TRP A 1 240 ? -4.143 -7.929 31.279 1.00 81.69 240 TRP A N 1
ATOM 1784 C CA . TRP A 1 240 ? -5.427 -7.521 31.855 1.00 81.69 240 TRP A CA 1
ATOM 1785 C C . TRP A 1 240 ? -6.511 -7.279 30.800 1.00 81.69 240 TRP A C 1
ATOM 1787 O O . TRP A 1 240 ? -7.687 -7.173 31.146 1.00 81.69 240 TRP A O 1
ATOM 1797 N N . GLY A 1 241 ? -6.160 -7.257 29.513 1.00 87.31 241 GLY A N 1
ATOM 1798 C CA . GLY A 1 241 ? -7.146 -7.122 28.449 1.00 87.31 241 GLY A CA 1
ATOM 1799 C C . GLY A 1 241 ? -6.592 -7.351 27.051 1.00 87.31 241 GLY A C 1
ATOM 1800 O O . GLY A 1 241 ? -5.438 -7.739 26.876 1.00 87.31 241 GLY A O 1
ATOM 1801 N N . ARG A 1 242 ? -7.432 -7.098 26.047 1.00 90.88 242 ARG A N 1
ATOM 1802 C CA . ARG A 1 242 ? -7.066 -7.145 24.626 1.00 90.88 242 ARG A CA 1
ATOM 1803 C C . ARG A 1 242 ? -7.734 -6.029 23.848 1.00 90.88 242 ARG A C 1
ATOM 1805 O O . ARG A 1 242 ? -8.874 -5.668 24.137 1.00 90.88 242 ARG A O 1
ATOM 1812 N N . LEU A 1 243 ? -7.034 -5.555 22.829 1.00 92.31 243 LEU A N 1
ATOM 1813 C CA . LEU A 1 243 ? -7.550 -4.692 21.779 1.00 92.31 243 LEU A CA 1
ATOM 1814 C C . LEU A 1 243 ? -7.842 -5.532 20.533 1.00 92.31 243 LEU A C 1
ATOM 1816 O O . LEU A 1 243 ? -7.016 -6.358 20.143 1.00 92.31 243 LEU A O 1
ATOM 1820 N N . LEU A 1 244 ? -8.983 -5.287 19.893 1.00 91.12 244 LEU A N 1
ATOM 1821 C CA . LEU A 1 244 ? -9.351 -5.869 18.608 1.00 91.12 244 LEU A CA 1
ATOM 1822 C C . LEU A 1 244 ? -9.672 -4.771 17.594 1.00 91.12 244 LEU A C 1
ATOM 1824 O O . LEU A 1 244 ? -10.506 -3.907 17.856 1.00 91.12 244 LEU A O 1
ATOM 1828 N N . LEU A 1 245 ? -9.039 -4.853 16.427 1.00 91.06 245 LEU A N 1
ATOM 1829 C CA . LEU A 1 245 ? -9.402 -4.131 15.211 1.00 91.06 245 LEU A CA 1
ATOM 1830 C C . LEU A 1 245 ? -10.249 -5.077 14.351 1.00 91.06 245 LEU A C 1
ATOM 1832 O O . LEU A 1 245 ? -9.762 -6.126 13.925 1.00 91.06 245 LEU A O 1
ATOM 1836 N N . CYS A 1 246 ? -11.519 -4.745 14.138 1.00 87.88 246 CYS A N 1
ATOM 1837 C CA . CYS A 1 246 ? -12.512 -5.663 13.581 1.00 87.88 246 CYS A CA 1
ATOM 1838 C C . CYS A 1 246 ? -12.754 -5.356 12.099 1.00 87.88 246 CYS A C 1
ATOM 1840 O O . CYS A 1 246 ? -13.296 -4.304 11.777 1.00 87.88 246 CYS A O 1
ATOM 1842 N N . GLY A 1 247 ? -12.391 -6.258 11.185 1.00 83.06 247 GLY A N 1
ATOM 1843 C CA . GLY A 1 247 ? -12.585 -6.040 9.747 1.00 83.06 247 GLY A CA 1
ATOM 1844 C C . GLY A 1 247 ? -11.554 -5.094 9.125 1.00 83.06 247 GLY A C 1
ATOM 1845 O O . GLY A 1 247 ? -11.889 -4.325 8.221 1.00 83.06 247 GLY A O 1
ATOM 1846 N N . TYR A 1 248 ? -10.308 -5.126 9.608 1.00 83.50 248 TYR A N 1
ATOM 1847 C CA . TYR A 1 248 ? -9.223 -4.328 9.038 1.00 83.50 248 TYR A CA 1
ATOM 1848 C C . TYR A 1 248 ? -8.956 -4.755 7.587 1.00 83.50 248 TYR A C 1
ATOM 1850 O O . TYR A 1 248 ? -8.673 -5.919 7.312 1.00 83.50 248 TYR A O 1
ATOM 1858 N N . ARG A 1 249 ? -9.059 -3.805 6.649 1.00 79.88 249 ARG A N 1
ATOM 1859 C CA . ARG A 1 249 ? -8.960 -4.062 5.197 1.00 79.88 249 ARG A CA 1
ATOM 1860 C C . ARG A 1 249 ? -7.553 -3.889 4.618 1.00 79.88 249 ARG A C 1
ATOM 1862 O O . ARG A 1 249 ? -7.366 -4.087 3.421 1.00 79.88 249 ARG A O 1
ATOM 1869 N N . GLY A 1 250 ? -6.591 -3.453 5.431 1.00 76.25 250 GLY A N 1
ATOM 1870 C CA . GLY A 1 250 ? -5.208 -3.257 5.003 1.00 76.25 250 GLY A CA 1
ATOM 1871 C C . GLY A 1 250 ? -4.366 -4.532 5.084 1.00 76.25 250 GLY A C 1
ATOM 1872 O O . GLY A 1 250 ? -4.851 -5.614 5.403 1.00 76.25 250 GLY A O 1
ATOM 1873 N N . ASP A 1 251 ? -3.069 -4.378 4.825 1.00 79.94 251 ASP A N 1
ATOM 1874 C CA . ASP A 1 251 ? -2.079 -5.444 4.993 1.00 79.94 251 ASP A CA 1
ATOM 1875 C C . ASP A 1 251 ? -1.964 -5.894 6.466 1.00 79.94 251 ASP A C 1
ATOM 1877 O O . ASP A 1 251 ? -1.915 -5.074 7.384 1.00 79.94 251 ASP A O 1
ATOM 1881 N N . ALA A 1 252 ? -1.858 -7.205 6.694 1.00 79.69 252 ALA A N 1
ATOM 1882 C CA . ALA A 1 252 ? -1.802 -7.789 8.032 1.00 79.69 252 ALA A CA 1
ATOM 1883 C C . ALA A 1 252 ? -0.616 -7.277 8.870 1.00 79.69 252 ALA A C 1
ATOM 1885 O O . ALA A 1 252 ? -0.759 -7.106 10.083 1.00 79.69 252 ALA A O 1
ATOM 1886 N N . ALA A 1 253 ? 0.546 -7.009 8.259 1.00 80.38 253 ALA A N 1
ATOM 1887 C CA . ALA A 1 253 ? 1.696 -6.474 8.990 1.00 80.38 253 ALA A CA 1
ATOM 1888 C C . ALA A 1 253 ? 1.439 -5.042 9.485 1.00 80.38 253 ALA A C 1
ATOM 1890 O O . ALA A 1 253 ? 1.699 -4.730 10.647 1.00 80.38 253 ALA A O 1
ATOM 1891 N N . THR A 1 254 ? 0.849 -4.201 8.639 1.00 82.06 254 THR A N 1
ATOM 1892 C CA . THR A 1 254 ? 0.439 -2.832 8.974 1.00 82.06 254 THR A CA 1
ATOM 1893 C C . THR A 1 254 ? -0.641 -2.828 10.052 1.00 82.06 254 THR A C 1
ATOM 1895 O O . THR A 1 254 ? -0.560 -2.057 11.007 1.00 82.06 254 THR A O 1
ATOM 1898 N N . GLY A 1 255 ? -1.619 -3.729 9.943 1.00 85.62 255 GLY A N 1
ATOM 1899 C CA . GLY A 1 255 ? -2.655 -3.910 10.953 1.00 85.62 255 GLY A CA 1
ATOM 1900 C C . GLY A 1 255 ? -2.068 -4.247 12.323 1.00 85.62 255 GLY A C 1
ATOM 1901 O O . GLY A 1 255 ? -2.422 -3.601 13.309 1.00 85.62 255 GLY A O 1
ATOM 1902 N N . ARG A 1 256 ? -1.149 -5.225 12.397 1.00 86.94 256 ARG A N 1
ATOM 1903 C CA . ARG A 1 256 ? -0.472 -5.602 13.656 1.00 86.94 256 ARG A CA 1
ATOM 1904 C C . ARG A 1 256 ? 0.282 -4.428 14.261 1.00 86.94 256 ARG A C 1
ATOM 1906 O O . ARG A 1 256 ? 0.129 -4.144 15.442 1.00 86.94 256 ARG A O 1
ATOM 1913 N N . LEU A 1 257 ? 1.012 -3.693 13.430 1.00 87.12 257 LEU A N 1
ATOM 1914 C CA . LEU A 1 257 ? 1.770 -2.530 13.866 1.00 87.12 257 LEU A CA 1
ATOM 1915 C C . LEU A 1 257 ? 0.861 -1.437 14.462 1.00 87.12 257 LEU A C 1
ATOM 1917 O O . LEU A 1 257 ? 1.188 -0.871 15.502 1.00 87.12 257 LEU A O 1
ATOM 1921 N N . LEU A 1 258 ? -0.300 -1.177 13.848 1.00 88.88 258 LEU A N 1
ATOM 1922 C CA . LEU A 1 258 ? -1.318 -0.267 14.387 1.00 88.88 258 LEU A CA 1
ATOM 1923 C C . LEU A 1 258 ? -1.888 -0.758 15.723 1.00 88.88 258 LEU A C 1
ATOM 1925 O O . LEU A 1 258 ? -2.027 0.033 16.656 1.00 88.88 258 LEU A O 1
ATOM 1929 N N . ALA A 1 259 ? -2.215 -2.049 15.814 1.00 90.88 259 ALA A N 1
ATOM 1930 C CA . ALA A 1 259 ? -2.757 -2.650 17.026 1.00 90.88 259 ALA A CA 1
ATOM 1931 C C . ALA A 1 259 ? -1.753 -2.576 18.189 1.00 90.88 259 ALA A C 1
ATOM 1933 O O . ALA A 1 259 ? -2.142 -2.219 19.299 1.00 90.88 259 ALA A O 1
ATOM 1934 N N . ASP A 1 260 ? -0.467 -2.819 17.927 1.00 90.44 260 ASP A N 1
ATOM 1935 C CA . ASP A 1 260 ? 0.598 -2.723 18.929 1.00 90.44 260 ASP A CA 1
ATOM 1936 C C . ASP A 1 260 ? 0.776 -1.286 19.438 1.00 90.44 260 ASP A C 1
ATOM 1938 O O . ASP A 1 260 ? 0.806 -1.061 20.648 1.00 90.44 260 ASP A O 1
ATOM 1942 N N . ARG A 1 261 ? 0.812 -0.281 18.546 1.00 91.12 261 ARG A N 1
ATOM 1943 C CA . ARG A 1 261 ? 0.888 1.136 18.965 1.00 91.12 261 ARG A CA 1
ATOM 1944 C C . ARG A 1 261 ? -0.326 1.563 19.783 1.00 91.12 261 ARG A C 1
ATOM 1946 O O . ARG A 1 261 ? -0.195 2.300 20.759 1.00 91.12 261 ARG A O 1
ATOM 1953 N N . ALA A 1 262 ? -1.511 1.103 19.392 1.00 92.38 262 ALA A N 1
ATOM 1954 C CA . ALA A 1 262 ? -2.735 1.353 20.134 1.00 92.38 262 ALA A CA 1
ATOM 1955 C C . ALA A 1 262 ? -2.698 0.688 21.521 1.00 92.38 262 ALA A C 1
ATOM 1957 O O . ALA A 1 262 ? -3.058 1.323 22.510 1.00 92.38 262 ALA A O 1
ATOM 1958 N N . ALA A 1 263 ? -2.214 -0.553 21.619 1.00 92.06 263 ALA A N 1
ATOM 1959 C CA . ALA A 1 263 ? -2.049 -1.252 22.888 1.00 92.06 263 ALA A CA 1
ATOM 1960 C C . ALA A 1 263 ? -1.065 -0.538 23.823 1.00 92.06 263 ALA A C 1
ATOM 1962 O O . ALA A 1 263 ? -1.392 -0.307 24.986 1.00 92.06 263 ALA A O 1
ATOM 1963 N N . GLU A 1 264 ? 0.093 -0.116 23.313 1.00 90.62 264 GLU A N 1
ATOM 1964 C CA . GLU A 1 264 ? 1.071 0.678 24.065 1.00 90.62 264 GLU A CA 1
ATOM 1965 C C . GLU A 1 264 ? 0.450 1.967 24.614 1.00 90.62 264 GLU A C 1
ATOM 1967 O O . GLU A 1 264 ? 0.564 2.254 25.806 1.00 90.62 264 GLU A O 1
ATOM 1972 N N . ALA A 1 265 ? -0.270 2.714 23.774 1.00 90.75 265 ALA A N 1
ATOM 1973 C CA . ALA A 1 265 ? -0.948 3.938 24.187 1.00 90.75 265 ALA A CA 1
ATOM 1974 C C . ALA A 1 265 ? -2.009 3.687 25.271 1.00 90.75 265 ALA A C 1
ATOM 1976 O O . ALA A 1 265 ? -2.092 4.435 26.244 1.00 90.75 265 ALA A O 1
ATOM 1977 N N . LEU A 1 266 ? -2.800 2.621 25.140 1.00 89.56 266 LEU A N 1
ATOM 1978 C CA . LEU A 1 266 ? -3.819 2.243 26.122 1.00 89.56 266 LEU A CA 1
ATOM 1979 C C . LEU A 1 266 ? -3.202 1.826 27.462 1.00 89.56 266 LEU A C 1
ATOM 1981 O O . LEU A 1 266 ? -3.711 2.199 28.520 1.00 89.56 266 LEU A O 1
ATOM 1985 N N . VAL A 1 267 ? -2.092 1.084 27.430 1.00 88.94 267 VAL A N 1
ATOM 1986 C CA . VAL A 1 267 ? -1.331 0.717 28.631 1.00 88.94 267 VAL A CA 1
ATOM 1987 C C . VAL A 1 267 ? -0.778 1.968 29.312 1.00 88.94 267 VAL A C 1
ATOM 1989 O O . VAL A 1 267 ? -0.945 2.120 30.522 1.00 88.94 267 VAL A O 1
ATOM 1992 N N . LEU A 1 268 ? -0.187 2.891 28.550 1.00 87.31 268 LEU A N 1
ATOM 1993 C CA . LEU A 1 268 ? 0.333 4.155 29.077 1.00 87.31 268 LEU A CA 1
ATOM 1994 C C . LEU A 1 268 ? -0.773 5.032 29.675 1.00 87.31 268 LEU A C 1
ATOM 1996 O O . LEU A 1 268 ? -0.622 5.525 30.792 1.00 87.31 268 LEU A O 1
ATOM 2000 N N . HIS A 1 269 ? -1.905 5.177 28.980 1.00 86.62 269 HIS A N 1
ATOM 2001 C CA . HIS A 1 269 ? -3.072 5.914 29.474 1.00 86.62 269 HIS A CA 1
ATOM 2002 C C . HIS A 1 269 ? -3.560 5.359 30.817 1.00 86.62 269 HIS A C 1
ATOM 2004 O O . HIS A 1 269 ? -3.767 6.118 31.762 1.00 86.62 269 HIS A O 1
ATOM 2010 N N . ARG A 1 270 ? -3.649 4.028 30.944 1.00 81.31 270 ARG A N 1
ATOM 2011 C CA . ARG A 1 270 ? -4.028 3.359 32.198 1.00 81.31 270 ARG A CA 1
ATOM 2012 C C . ARG A 1 270 ? -3.010 3.574 33.316 1.00 81.31 270 ARG A C 1
ATOM 2014 O O . ARG A 1 270 ? -3.406 3.783 34.457 1.00 81.31 270 ARG A O 1
ATOM 2021 N N . MET A 1 271 ? -1.714 3.504 33.008 1.00 80.69 271 MET A N 1
ATOM 2022 C CA . MET A 1 271 ? -0.651 3.706 33.998 1.00 80.69 271 MET A CA 1
ATOM 2023 C C . MET A 1 271 ? -0.650 5.131 34.561 1.00 80.69 271 MET A C 1
ATOM 2025 O O . MET A 1 271 ? -0.404 5.314 35.751 1.00 80.69 271 MET A O 1
ATOM 2029 N N . LEU A 1 272 ? -0.945 6.123 33.720 1.00 79.12 272 LEU A N 1
ATOM 2030 C CA . LEU A 1 272 ? -0.987 7.534 34.108 1.00 79.12 272 LEU A CA 1
ATOM 2031 C C . LEU A 1 272 ? -2.325 7.936 34.751 1.00 79.12 272 LEU A C 1
ATOM 2033 O O . LEU A 1 272 ? -2.350 8.830 35.590 1.00 79.12 272 LEU A O 1
ATOM 2037 N N . GLY A 1 273 ? -3.424 7.258 34.408 1.00 70.12 273 GLY A N 1
ATOM 2038 C CA . GLY A 1 273 ? -4.780 7.549 34.889 1.00 70.12 273 GLY A CA 1
ATOM 2039 C C . GLY A 1 273 ? -5.103 7.123 36.331 1.00 70.12 273 GLY A C 1
ATOM 2040 O O . GLY A 1 273 ? -6.246 7.281 36.755 1.00 70.12 273 GLY A O 1
ATOM 2041 N N . GLY A 1 274 ? -4.133 6.599 37.088 1.00 56.66 274 GLY A N 1
ATOM 2042 C CA . GLY A 1 274 ? -4.313 6.153 38.476 1.00 56.66 274 GLY A CA 1
ATOM 2043 C C . GLY A 1 274 ? -4.718 4.676 38.586 1.00 56.66 274 GLY A C 1
ATOM 2044 O O . GLY A 1 274 ? -5.663 4.212 37.954 1.00 56.66 274 GLY A O 1
ATOM 2045 N N . GLY A 1 275 ? -3.970 3.921 39.397 1.00 49.59 275 GLY A N 1
ATOM 2046 C CA . GLY A 1 275 ? -3.898 2.452 39.419 1.00 49.59 275 GLY A CA 1
ATOM 2047 C C . GLY A 1 275 ? -5.105 1.660 39.940 1.00 49.59 275 GLY A C 1
ATOM 2048 O O . GLY A 1 275 ? -4.898 0.628 40.571 1.00 49.59 275 GLY A O 1
ATOM 2049 N N . SER A 1 276 ? -6.347 2.076 39.683 1.00 51.22 276 SER A N 1
ATOM 2050 C CA . SER A 1 276 ? -7.501 1.215 39.966 1.00 51.22 276 SER A CA 1
ATOM 2051 C C . SER A 1 276 ? -7.793 0.309 38.773 1.00 51.22 276 SER A C 1
ATOM 2053 O O . SER A 1 276 ? -8.219 0.765 37.710 1.00 51.22 276 SER A O 1
ATOM 2055 N N . THR A 1 277 ? -7.603 -0.998 38.951 1.00 49.28 277 THR A N 1
ATOM 2056 C CA . THR A 1 277 ? -8.035 -2.023 37.992 1.00 49.28 277 THR A CA 1
ATOM 2057 C C . THR A 1 277 ? -9.538 -1.970 37.710 1.00 49.28 277 THR A C 1
ATOM 2059 O O . THR A 1 277 ? -9.946 -2.331 36.605 1.00 49.28 277 THR A O 1
ATOM 2062 N N . ALA A 1 278 ? -10.324 -1.435 38.651 1.00 53.81 278 ALA A N 1
ATOM 2063 C CA . ALA A 1 278 ? -11.764 -1.237 38.535 1.00 53.81 278 ALA A CA 1
ATOM 2064 C C . ALA A 1 278 ? -12.155 -0.072 37.608 1.00 53.81 278 ALA A C 1
ATOM 2066 O O . ALA A 1 278 ? -13.260 -0.071 37.087 1.00 53.81 278 ALA A O 1
ATOM 2067 N N . SER A 1 279 ? -11.255 0.874 37.314 1.00 65.94 279 SER A N 1
ATOM 2068 C CA . SER A 1 279 ? -11.575 2.121 36.598 1.00 65.94 279 SER A CA 1
ATOM 2069 C C . SER A 1 279 ? -12.305 1.909 35.264 1.00 65.94 279 SER A C 1
ATOM 2071 O O . SER A 1 279 ? -13.311 2.563 35.011 1.00 65.94 279 SER A O 1
ATOM 2073 N N . TRP A 1 280 ? -11.850 0.982 34.412 1.00 69.94 280 TRP A N 1
ATOM 2074 C CA . TRP A 1 280 ? -12.431 0.813 33.070 1.00 69.94 280 TRP A CA 1
ATOM 2075 C C . TRP A 1 280 ? -13.686 -0.058 33.059 1.00 69.94 280 TRP A C 1
ATOM 2077 O O . TRP A 1 280 ? -14.611 0.227 32.305 1.00 69.94 280 TRP A O 1
ATOM 2087 N N . GLU A 1 281 ? -13.736 -1.098 33.895 1.00 70.94 281 GLU A N 1
ATOM 2088 C CA . GLU A 1 281 ? -14.940 -1.923 34.060 1.00 70.94 281 GLU A CA 1
ATOM 2089 C C . GLU A 1 281 ? -16.062 -1.111 34.708 1.00 70.94 281 GLU A C 1
ATOM 2091 O O . GLU A 1 281 ? -17.198 -1.132 34.240 1.00 70.94 281 GLU A O 1
ATOM 2096 N N . GLU A 1 282 ? -15.730 -0.324 35.728 1.00 71.06 282 GLU A N 1
ATOM 2097 C CA . GLU A 1 282 ? -16.659 0.559 36.422 1.00 71.06 282 GLU A CA 1
ATOM 2098 C C . GLU A 1 282 ? -17.096 1.728 35.528 1.00 71.06 282 GLU A C 1
ATOM 2100 O O . GLU A 1 282 ? -18.283 2.044 35.480 1.00 71.06 282 GLU A O 1
ATOM 2105 N N . GLN A 1 283 ? -16.193 2.319 34.733 1.00 70.56 283 GLN A N 1
ATOM 2106 C CA . GLN A 1 283 ? -16.561 3.325 33.724 1.00 70.56 283 GLN A CA 1
ATOM 2107 C C . GLN A 1 283 ? -17.457 2.749 32.626 1.00 70.56 283 GLN A C 1
ATOM 2109 O O . GLN A 1 283 ? -18.419 3.409 32.236 1.00 70.56 283 GLN A O 1
ATOM 2114 N N . SER A 1 284 ? -17.180 1.531 32.156 1.00 71.50 284 SER A N 1
ATOM 2115 C CA . SER A 1 284 ? -18.012 0.828 31.175 1.00 71.50 284 SER A CA 1
ATOM 2116 C C . SER A 1 284 ? -19.412 0.554 31.728 1.00 71.50 284 SER A C 1
ATOM 2118 O O . SER A 1 284 ? -20.410 0.941 31.117 1.00 71.50 284 SER A O 1
ATOM 2120 N N . ALA A 1 285 ? -19.494 -0.019 32.934 1.00 72.25 285 ALA A N 1
ATOM 2121 C CA . ALA A 1 285 ? -20.754 -0.280 33.620 1.00 72.25 285 ALA A CA 1
ATOM 2122 C C . ALA A 1 285 ? -21.544 1.014 33.848 1.00 72.25 285 ALA A C 1
ATOM 2124 O O . ALA A 1 285 ? -22.732 1.079 33.536 1.00 72.25 285 ALA A O 1
ATOM 2125 N N . ARG A 1 286 ? -20.883 2.077 34.320 1.00 75.12 286 ARG A N 1
ATOM 2126 C CA . ARG A 1 286 ? -21.507 3.385 34.540 1.00 75.12 286 ARG A CA 1
ATOM 2127 C C . ARG A 1 286 ? -21.994 4.018 33.237 1.00 75.12 286 ARG A C 1
ATOM 2129 O O . ARG A 1 286 ? -23.081 4.589 33.228 1.00 75.12 286 ARG A O 1
ATOM 2136 N N . GLY A 1 287 ? -21.238 3.895 32.146 1.00 75.50 287 GLY A N 1
ATOM 2137 C CA . GLY A 1 287 ? -21.646 4.367 30.821 1.00 75.50 287 GLY A CA 1
ATOM 2138 C C . GLY A 1 287 ? -22.901 3.649 30.327 1.00 75.50 287 GLY A C 1
ATOM 2139 O O . GLY A 1 287 ? -23.879 4.302 29.976 1.00 75.50 287 GLY A O 1
ATOM 2140 N N . LEU A 1 288 ? -22.926 2.315 30.409 1.00 75.94 288 LEU A N 1
ATOM 2141 C CA . LEU A 1 288 ? -24.096 1.521 30.026 1.00 75.94 288 LEU A CA 1
ATOM 2142 C C . LEU A 1 288 ? -25.331 1.862 30.876 1.00 75.94 288 LEU A C 1
ATOM 2144 O O . LEU A 1 288 ? -26.427 1.996 30.338 1.00 75.94 288 LEU A O 1
ATOM 2148 N N . LEU A 1 289 ? -25.158 2.026 32.190 1.00 75.44 289 LEU A N 1
ATOM 2149 C CA . LEU A 1 289 ? -26.231 2.445 33.096 1.00 75.44 289 LEU A CA 1
ATOM 2150 C C . LEU A 1 289 ? -26.739 3.856 32.775 1.00 75.44 289 LEU A C 1
ATOM 2152 O O . LEU A 1 289 ? -27.938 4.098 32.856 1.00 75.44 289 LEU A O 1
ATOM 2156 N N . THR A 1 290 ? -25.854 4.769 32.374 1.00 78.69 290 THR A N 1
ATOM 2157 C CA . THR A 1 290 ? -26.225 6.138 31.982 1.00 78.69 290 THR A CA 1
ATOM 2158 C C . THR A 1 290 ? -26.999 6.144 30.660 1.00 78.69 290 THR A C 1
ATOM 2160 O O . THR A 1 290 ? -28.015 6.827 30.544 1.00 78.69 290 THR A O 1
ATOM 2163 N N . ASP A 1 291 ? -26.587 5.335 29.681 1.00 76.31 291 ASP A N 1
ATOM 2164 C CA . ASP A 1 291 ? -27.318 5.163 28.419 1.00 76.31 291 ASP A CA 1
ATOM 2165 C C . ASP A 1 291 ? -28.709 4.543 28.659 1.00 76.31 291 ASP A C 1
ATOM 2167 O O . ASP A 1 291 ? -29.696 4.990 28.075 1.00 76.31 291 ASP A O 1
ATOM 2171 N N . LEU A 1 292 ? -28.800 3.553 29.559 1.00 74.62 292 LEU A N 1
ATOM 2172 C CA . LEU A 1 292 ? -30.066 2.938 29.978 1.00 74.62 292 LEU A CA 1
ATOM 2173 C C . LEU A 1 292 ? -30.986 3.936 30.695 1.00 74.62 292 LEU A C 1
ATOM 2175 O O . LEU A 1 292 ? -32.170 3.996 30.375 1.00 74.62 292 LEU A O 1
ATOM 2179 N N . ALA A 1 293 ? -30.450 4.716 31.637 1.00 74.38 293 ALA A N 1
ATOM 2180 C CA . ALA A 1 293 ? -31.214 5.684 32.423 1.00 74.38 293 ALA A CA 1
ATOM 2181 C C . ALA A 1 29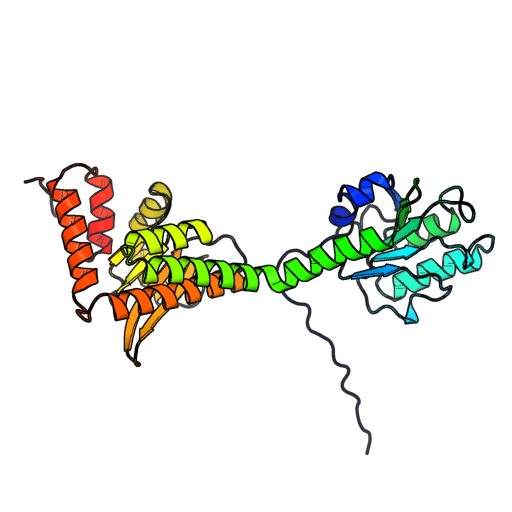3 ? -31.643 6.912 31.606 1.00 74.38 293 ALA A C 1
ATOM 2183 O O . ALA A 1 293 ? -32.702 7.478 31.847 1.00 74.38 293 ALA A O 1
ATOM 2184 N N . SER A 1 294 ? -30.837 7.334 30.630 1.00 77.06 294 SER A N 1
ATOM 2185 C CA . SER A 1 294 ? -31.150 8.505 29.803 1.00 77.06 294 SER A CA 1
ATOM 2186 C C . SER A 1 294 ? -32.182 8.224 28.706 1.00 77.06 294 SER A C 1
ATOM 2188 O O . SER A 1 294 ? -32.726 9.168 28.137 1.00 77.06 294 SER A O 1
ATOM 2190 N N . GLY A 1 295 ? -32.419 6.954 28.349 1.00 69.62 295 GLY A N 1
ATOM 2191 C CA . GLY A 1 295 ? -33.339 6.568 27.270 1.00 69.62 295 GLY A CA 1
ATOM 2192 C C . GLY A 1 295 ? -32.934 7.068 25.875 1.00 69.62 295 GLY A C 1
ATOM 2193 O O . GLY A 1 295 ? -33.698 6.933 24.921 1.00 69.62 295 GLY A O 1
ATOM 2194 N N . THR A 1 296 ? -31.735 7.640 25.734 1.00 71.94 296 THR A N 1
ATOM 2195 C CA . THR A 1 296 ? -31.251 8.266 24.492 1.00 71.94 296 THR A CA 1
ATOM 2196 C C . THR A 1 296 ? -30.918 7.248 23.403 1.00 71.94 296 THR A C 1
ATOM 2198 O O . THR A 1 296 ? -30.919 7.576 22.215 1.00 71.94 296 THR A O 1
ATOM 2201 N N . VAL A 1 297 ? -30.651 5.998 23.790 1.00 72.31 297 VAL A N 1
ATOM 2202 C CA . VAL A 1 297 ? -30.296 4.905 22.885 1.00 72.31 297 VAL A CA 1
ATOM 2203 C C . VAL A 1 297 ? -31.429 3.869 22.851 1.00 72.31 297 VAL A C 1
ATOM 2205 O O . VAL A 1 297 ? -31.839 3.372 23.899 1.00 72.31 297 VAL A O 1
ATOM 2208 N N . PRO A 1 298 ? -31.931 3.478 21.664 1.00 72.69 298 PRO A N 1
ATOM 2209 C CA . PRO A 1 298 ? -32.955 2.445 21.540 1.00 72.69 298 PRO A CA 1
ATOM 2210 C C . PRO A 1 298 ? -32.551 1.118 22.201 1.00 72.69 298 PRO A C 1
ATOM 2212 O O . PRO A 1 298 ? -31.447 0.619 21.982 1.00 72.69 298 PRO A O 1
ATOM 2215 N N . ALA A 1 299 ? -33.483 0.461 22.899 1.00 70.00 299 ALA A N 1
ATOM 2216 C CA . ALA A 1 299 ? -33.234 -0.803 23.609 1.00 70.00 299 ALA A CA 1
ATOM 2217 C C . ALA A 1 299 ? -32.609 -1.910 22.730 1.00 70.00 299 ALA A C 1
ATOM 2219 O O . ALA A 1 299 ? -31.752 -2.667 23.186 1.00 70.00 299 ALA A O 1
ATOM 2220 N N . ARG A 1 300 ? -32.970 -1.967 21.439 1.00 72.62 300 ARG A N 1
ATOM 2221 C CA . ARG A 1 300 ? -32.385 -2.907 20.460 1.00 72.62 300 ARG A CA 1
ATOM 2222 C C . ARG A 1 300 ? -30.865 -2.757 20.284 1.00 72.62 300 ARG A C 1
ATOM 2224 O O . ARG A 1 300 ? -30.213 -3.728 19.925 1.00 72.62 300 ARG A O 1
ATOM 2231 N N . GLN A 1 301 ? -30.318 -1.566 20.535 1.00 72.19 301 GLN A N 1
ATOM 2232 C CA . GLN A 1 301 ? -28.881 -1.262 20.469 1.00 72.19 301 GLN A CA 1
ATOM 2233 C C . GLN A 1 301 ? -28.186 -1.462 21.826 1.00 72.19 301 GLN A C 1
ATOM 2235 O O . GLN A 1 301 ? -26.989 -1.729 21.881 1.00 72.19 301 GLN A O 1
ATOM 2240 N N . LEU A 1 302 ? -28.936 -1.401 22.930 1.00 76.19 302 LEU A N 1
ATOM 2241 C CA . LEU A 1 302 ? -28.410 -1.626 24.280 1.00 76.19 302 LEU A CA 1
ATOM 2242 C C . LEU A 1 302 ? -28.264 -3.114 24.618 1.00 76.19 302 LEU A C 1
ATOM 2244 O O . LEU A 1 302 ? -27.338 -3.489 25.333 1.00 76.19 302 LEU A O 1
ATOM 2248 N N . LEU A 1 303 ? -29.127 -3.978 24.074 1.00 78.75 303 LEU A N 1
ATOM 2249 C CA . LEU A 1 303 ? -29.084 -5.422 24.337 1.00 78.75 303 LEU A CA 1
ATOM 2250 C C . LEU A 1 303 ? -27.767 -6.096 23.896 1.00 78.75 303 LEU A C 1
ATOM 2252 O O . LEU A 1 303 ? -27.207 -6.838 24.706 1.00 78.75 303 LEU A O 1
ATOM 2256 N N . PRO A 1 304 ? -27.227 -5.860 22.679 1.00 81.56 304 PRO A N 1
ATOM 2257 C CA . PRO A 1 304 ? -25.922 -6.398 22.289 1.00 81.56 304 PRO A CA 1
ATOM 2258 C C . PRO A 1 304 ? -24.784 -5.888 23.179 1.00 81.56 304 PRO A C 1
ATOM 2260 O O . PRO A 1 304 ? -23.944 -6.675 23.604 1.00 81.56 304 PRO A O 1
ATOM 2263 N N . ARG A 1 305 ? -24.795 -4.596 23.539 1.00 79.31 305 ARG A N 1
ATOM 2264 C CA . ARG A 1 305 ? -23.815 -3.999 24.463 1.00 79.31 305 ARG A CA 1
ATOM 2265 C C . ARG A 1 305 ? -23.859 -4.641 25.848 1.00 79.31 305 ARG A C 1
ATOM 2267 O O . ARG A 1 305 ? -22.818 -5.016 26.376 1.00 79.31 305 ARG A O 1
ATOM 2274 N N . ALA A 1 306 ? -25.053 -4.831 26.408 1.00 79.31 306 ALA A N 1
ATOM 2275 C CA . ALA A 1 306 ? -25.236 -5.481 27.702 1.00 79.31 306 ALA A CA 1
ATOM 2276 C C . ALA A 1 306 ? -24.761 -6.946 27.685 1.00 79.31 306 ALA A C 1
ATOM 2278 O O . ALA A 1 306 ? -24.060 -7.364 28.607 1.00 79.31 306 ALA A O 1
ATOM 2279 N N . ARG A 1 307 ? -25.059 -7.707 26.617 1.00 81.44 307 ARG A N 1
ATOM 2280 C CA . ARG A 1 307 ? -24.501 -9.062 26.414 1.00 81.44 307 ARG A CA 1
ATOM 2281 C C . ARG A 1 307 ? -22.984 -9.045 26.376 1.00 81.44 307 ARG A C 1
ATOM 2283 O O . ARG A 1 307 ? -22.347 -9.816 27.086 1.00 81.44 307 ARG A O 1
ATOM 2290 N N . ALA A 1 308 ? -22.415 -8.159 25.564 1.00 80.75 308 ALA A N 1
ATOM 2291 C CA . ALA A 1 308 ? -20.978 -8.061 25.370 1.00 80.75 308 ALA A CA 1
ATOM 2292 C C . ALA A 1 308 ? -20.239 -7.627 26.649 1.00 80.75 308 ALA A C 1
ATOM 2294 O O . ALA A 1 308 ? -19.114 -8.059 26.877 1.00 80.75 308 ALA A O 1
ATOM 2295 N N . ALA A 1 309 ? -20.889 -6.856 27.525 1.00 78.81 309 ALA A N 1
ATOM 2296 C CA . ALA A 1 309 ? -20.399 -6.527 28.865 1.00 78.81 309 ALA A CA 1
ATOM 2297 C C . ALA A 1 309 ? -20.526 -7.691 29.878 1.00 78.81 309 ALA A C 1
ATOM 2299 O O . ALA A 1 309 ? -20.057 -7.586 31.009 1.00 78.81 309 ALA A O 1
ATOM 2300 N N . GLY A 1 310 ? -21.143 -8.815 29.495 1.00 74.88 310 GLY A N 1
ATOM 2301 C CA . GLY A 1 310 ? -21.343 -9.988 30.349 1.00 74.88 310 GLY A CA 1
ATOM 2302 C C . GLY A 1 310 ? -22.578 -9.918 31.251 1.00 74.88 310 GLY A C 1
ATOM 2303 O O . GLY A 1 310 ? -22.678 -10.701 32.197 1.00 74.88 310 GLY A O 1
ATOM 2304 N N . LEU A 1 311 ? -23.519 -9.004 30.989 1.00 75.38 311 LEU A N 1
ATOM 2305 C CA . LEU A 1 311 ? -24.774 -8.936 31.735 1.00 75.38 311 LEU A CA 1
ATOM 2306 C C . LEU A 1 311 ? -25.763 -10.003 31.239 1.00 75.38 311 LEU A C 1
ATOM 2308 O O . LEU A 1 311 ? -25.926 -10.200 30.030 1.00 75.38 311 LEU A O 1
ATOM 2312 N N . PRO A 1 312 ? -26.486 -10.675 32.150 1.00 69.69 312 PRO A N 1
ATOM 2313 C CA . PRO A 1 312 ? -27.496 -11.653 31.773 1.00 69.69 312 PRO A CA 1
ATOM 2314 C C . PRO A 1 312 ? -28.701 -10.945 31.145 1.00 69.69 312 PRO A C 1
ATOM 2316 O O . PRO A 1 312 ? -29.525 -10.369 31.850 1.00 69.69 312 PRO A O 1
ATOM 2319 N N . VAL A 1 313 ? -28.833 -10.999 29.818 1.00 71.81 313 VAL A N 1
ATOM 2320 C CA . VAL A 1 313 ? -30.005 -10.444 29.107 1.00 71.81 313 VAL A CA 1
ATOM 2321 C C . VAL A 1 313 ? -31.021 -11.510 28.678 1.00 71.81 313 VAL A C 1
ATOM 2323 O O . VAL A 1 313 ? -32.112 -11.188 28.213 1.00 71.81 313 VAL A O 1
ATOM 2326 N N . GLY A 1 314 ? -30.657 -12.793 28.754 1.00 64.94 314 GLY A N 1
ATOM 2327 C CA . GLY A 1 314 ? -31.533 -13.892 28.351 1.00 64.94 314 GLY A CA 1
ATOM 2328 C C . GLY A 1 314 ? -32.758 -13.971 29.261 1.00 64.94 314 GLY A C 1
ATOM 2329 O O . GLY A 1 314 ? -32.606 -14.046 30.478 1.00 64.94 314 GLY A O 1
ATOM 2330 N N . ARG A 1 315 ? -33.962 -13.972 28.670 1.00 61.09 315 ARG A N 1
ATOM 2331 C CA . ARG A 1 315 ? -35.255 -14.027 29.386 1.00 61.09 315 ARG A CA 1
ATOM 2332 C C . ARG A 1 315 ? -35.482 -12.871 30.376 1.00 61.09 315 ARG A C 1
ATOM 2334 O O . ARG A 1 315 ? -36.178 -13.053 31.370 1.00 61.09 315 ARG A O 1
ATOM 2341 N N . ARG A 1 316 ? -34.897 -11.693 30.126 1.00 65.62 316 ARG A N 1
ATOM 2342 C CA . ARG A 1 316 ? -35.094 -10.497 30.961 1.00 65.62 316 ARG A CA 1
ATOM 2343 C C . ARG A 1 316 ? -35.642 -9.333 30.144 1.00 65.62 316 ARG A C 1
ATOM 2345 O O . ARG A 1 316 ? -35.202 -9.103 29.020 1.00 65.62 316 ARG A O 1
ATOM 2352 N N . THR A 1 317 ? -36.571 -8.591 30.739 1.00 63.72 317 THR A N 1
ATOM 2353 C CA . THR A 1 317 ? -37.112 -7.346 30.186 1.00 63.72 317 THR A CA 1
ATOM 2354 C C . THR A 1 317 ? -36.401 -6.179 30.858 1.00 63.72 317 THR A C 1
ATOM 2356 O O . THR A 1 317 ? -36.468 -6.042 32.077 1.00 63.72 317 THR A O 1
ATOM 2359 N N . PHE A 1 318 ? -35.698 -5.357 30.080 1.00 61.44 318 PHE A N 1
ATOM 2360 C CA . PHE A 1 318 ? -35.104 -4.115 30.576 1.00 61.44 318 PHE A CA 1
ATOM 2361 C C . PHE A 1 318 ? -36.166 -3.020 30.504 1.00 61.44 318 PHE A C 1
ATOM 2363 O O . PHE A 1 318 ? -36.693 -2.750 29.426 1.00 61.44 318 PHE A O 1
ATOM 2370 N N . VAL A 1 319 ? -36.500 -2.432 31.651 1.00 57.34 319 VAL A N 1
ATOM 2371 C CA . VAL A 1 319 ? -37.484 -1.350 31.766 1.00 57.34 319 VAL A CA 1
ATOM 2372 C C . VAL A 1 319 ? -36.710 -0.068 32.094 1.00 57.34 319 VAL A C 1
ATOM 2374 O O . VAL A 1 319 ? -35.881 -0.120 33.006 1.00 57.34 319 VAL A O 1
ATOM 2377 N N . PRO A 1 320 ? -36.904 1.044 31.359 1.00 53.72 320 PRO A N 1
ATOM 2378 C CA . PRO A 1 320 ? -36.356 2.338 31.761 1.00 53.72 320 PRO A CA 1
ATOM 2379 C C . PRO A 1 320 ? -36.950 2.717 33.122 1.00 53.72 320 PRO A C 1
ATOM 2381 O O . PRO A 1 320 ? -38.156 2.546 33.314 1.00 53.72 320 PRO A O 1
ATOM 2384 N N . LEU A 1 321 ? -36.112 3.168 34.057 1.00 50.22 321 LEU A N 1
ATOM 2385 C CA . LEU A 1 321 ? -36.573 3.761 35.317 1.00 50.22 321 LEU A CA 1
ATOM 2386 C C . LEU A 1 321 ? -37.051 5.193 35.082 1.00 50.22 321 LEU A C 1
ATOM 2388 O O . LEU A 1 321 ? -36.356 5.909 34.328 1.00 50.22 321 LEU A O 1
#

Secondary structure (DSSP, 8-state):
---------PPP--SS---BHHHHHTSHHHHHT-EEEEE-GGGTT-B--EEEE---S--GGG--SSEEEEE--GGGTT-HHHHHHHHHHHHHTT-SEEEEEPSSS-SS--HHHHHHHHHHT--EEEESS---HHHHHHHHHHHHHHHHHHHHHHHHHHHHHHHHHHHTT--HHHHHHHHHHHHTS-EEEEETT--EEEEES-HHHHHHHHHTHHHHHHHTTSSS-SSEEEEEEEETTEEEEEEEEES--S-HHHHHHHHHHHHHHHHHHHHHS-S-TTHHHHHHHHHHHHHHHH--S-HHHHHHHHHHTT---TT------